Protein AF-A0A2R6S3K3-F1 (afdb_monomer_lite)

Sequence (376 aa):
MNDAVSFQPVPYSSVQDNDKKLTKWFDDLPAELNLDDYRIARSLASPVTSVRRLGVQSVIIRTAYHHIRFTLHRPYANVPSSLNIAVSAAGQLITLVGQTRPDFLSNTALAVPGHMNWGPFHVFSAAMFFSFQLITHPDLPAASLFRENIMKAIACLEQSRWMPVADKALTILQALAPLYSDEFASEPHNERKRKKAQVLKLVKTLAFPYQDNPSGKGDSSAGSSPSVGLSQHPFDSPSSPTQMFGPVQKQTQTQLPVSSMRWTPAEADNSNAHRYSEQNSPTSHSMQSNIPSSNSGAQQAAPSHNYSVNYMHPAIQSPVGGTMGMAQDPHAVYMHPPADESSMWGASVGFGLGEWSQFLDVMQRPDDRLRSLMNK

Structure (mmCIF, N/CA/C/O backbone):
data_AF-A0A2R6S3K3-F1
#
_entry.id   AF-A0A2R6S3K3-F1
#
loop_
_atom_site.group_PDB
_atom_site.id
_atom_site.type_symbol
_atom_site.label_atom_id
_atom_site.label_alt_id
_atom_site.label_comp_id
_atom_site.label_asym_id
_atom_site.label_entity_id
_atom_site.label_seq_id
_atom_site.pdbx_PDB_ins_code
_atom_site.Cartn_x
_atom_site.Cartn_y
_atom_site.Cartn_z
_atom_site.occupancy
_atom_site.B_iso_or_equiv
_atom_site.auth_seq_id
_atom_site.auth_comp_id
_atom_site.auth_asym_id
_atom_site.auth_atom_id
_atom_site.pdbx_PDB_model_num
ATOM 1 N N . MET A 1 1 ? -25.756 -1.403 -13.142 1.00 46.59 1 MET A N 1
ATOM 2 C CA . MET A 1 1 ? -24.449 -0.712 -13.173 1.00 46.59 1 MET A CA 1
ATOM 3 C C . MET A 1 1 ? -24.436 0.318 -12.036 1.00 46.59 1 MET A C 1
ATOM 5 O O . MET A 1 1 ? -24.282 1.501 -12.286 1.00 46.59 1 MET A O 1
ATOM 9 N N . ASN A 1 2 ? -24.667 -0.123 -10.789 1.00 51.00 2 ASN A N 1
ATOM 10 C CA . ASN A 1 2 ? -25.078 0.769 -9.686 1.00 51.00 2 ASN A CA 1
ATOM 11 C C . ASN A 1 2 ? -23.994 0.978 -8.611 1.00 51.00 2 ASN A C 1
ATOM 13 O O . ASN A 1 2 ? -24.301 1.538 -7.569 1.00 51.00 2 ASN A O 1
ATOM 17 N N . ASP A 1 3 ? -22.759 0.515 -8.822 1.00 56.62 3 ASP A N 1
ATOM 18 C CA . ASP A 1 3 ? -21.894 0.144 -7.689 1.00 56.62 3 ASP A CA 1
ATOM 19 C C . ASP A 1 3 ? -20.748 1.116 -7.373 1.00 56.62 3 ASP A C 1
ATOM 21 O O . ASP A 1 3 ? -20.411 1.300 -6.212 1.00 56.62 3 ASP A O 1
ATOM 25 N N . ALA A 1 4 ? -20.164 1.795 -8.368 1.00 53.22 4 ALA A N 1
ATOM 26 C CA . ALA A 1 4 ? -18.945 2.590 -8.144 1.00 53.22 4 ALA A CA 1
ATOM 27 C C . ALA A 1 4 ? -19.146 3.821 -7.230 1.00 53.22 4 ALA A C 1
ATOM 29 O O . ALA A 1 4 ? -18.177 4.370 -6.717 1.00 53.22 4 ALA A O 1
ATOM 30 N N . VAL A 1 5 ? -20.398 4.245 -7.033 1.00 65.00 5 VAL A N 1
ATOM 31 C CA . VAL A 1 5 ? -20.799 5.349 -6.140 1.00 65.00 5 VAL A CA 1
ATOM 32 C C . VAL A 1 5 ? -21.800 4.894 -5.071 1.00 65.00 5 VAL A C 1
ATOM 34 O O . VAL A 1 5 ? -22.429 5.719 -4.410 1.00 65.00 5 VAL A O 1
ATOM 37 N N . SER A 1 6 ? -22.002 3.580 -4.930 1.00 74.69 6 SER A N 1
ATOM 38 C CA . SER A 1 6 ? -22.926 3.029 -3.944 1.00 74.69 6 SER A CA 1
ATOM 39 C C . SER A 1 6 ? -22.319 3.114 -2.550 1.00 74.69 6 SER A C 1
ATOM 41 O O . SER A 1 6 ? -21.200 2.673 -2.317 1.00 74.69 6 SER A O 1
ATOM 43 N N . PHE A 1 7 ? -23.095 3.624 -1.596 1.00 75.38 7 PHE A N 1
ATOM 44 C CA . PHE A 1 7 ? -22.736 3.602 -0.176 1.00 75.38 7 PHE A CA 1
ATOM 45 C C . PHE A 1 7 ? -23.116 2.286 0.515 1.00 75.38 7 PHE A C 1
ATOM 47 O O . PHE A 1 7 ? -22.984 2.174 1.735 1.00 75.38 7 PHE A O 1
ATOM 54 N N . GLN A 1 8 ? -23.652 1.309 -0.223 1.00 85.06 8 GLN A N 1
ATOM 55 C CA . GLN A 1 8 ? -24.051 0.039 0.369 1.00 85.06 8 GLN A CA 1
ATOM 56 C C . GLN A 1 8 ? -22.827 -0.832 0.680 1.00 85.06 8 GLN A C 1
ATOM 58 O O . GLN A 1 8 ? -21.906 -0.905 -0.134 1.00 85.06 8 GLN A O 1
ATOM 63 N N . PRO A 1 9 ? -22.814 -1.529 1.832 1.00 85.88 9 PRO A N 1
ATOM 64 C CA . PRO A 1 9 ? -21.784 -2.517 2.115 1.00 85.88 9 PRO A CA 1
ATOM 65 C C . PRO A 1 9 ? -21.757 -3.597 1.030 1.00 85.88 9 PRO A C 1
ATOM 67 O O . PRO A 1 9 ? -22.780 -4.213 0.731 1.00 85.88 9 PRO A O 1
ATOM 70 N N . VAL A 1 10 ? -20.578 -3.861 0.468 1.00 90.62 10 VAL A N 1
ATOM 71 C CA . VAL A 1 10 ? -20.394 -4.960 -0.485 1.00 90.62 10 VAL A CA 1
ATOM 72 C C . VAL A 1 10 ? -20.351 -6.286 0.298 1.00 90.62 10 VAL A C 1
ATOM 74 O O . VAL A 1 10 ? -19.639 -6.383 1.302 1.00 90.62 10 VAL A O 1
ATOM 77 N N . PRO A 1 11 ? -21.093 -7.333 -0.099 1.00 93.94 11 PRO A N 1
ATOM 78 C CA . PRO A 1 11 ? -20.983 -8.641 0.541 1.00 93.94 11 PRO A CA 1
ATOM 79 C C . PRO A 1 11 ? -19.578 -9.236 0.384 1.00 93.94 11 PRO A C 1
ATOM 81 O O . PRO A 1 11 ? -18.986 -9.178 -0.695 1.00 93.94 11 PRO A O 1
ATOM 84 N N . TYR A 1 12 ? -19.050 -9.866 1.437 1.00 95.44 12 TYR A N 1
ATOM 85 C CA . TYR A 1 12 ? -17.701 -10.446 1.391 1.00 95.44 12 TYR A CA 1
ATOM 86 C C . TYR A 1 12 ? -17.563 -11.578 0.353 1.00 95.44 12 TYR A C 1
ATOM 88 O O . TYR A 1 12 ? -16.501 -11.736 -0.242 1.00 95.44 12 TYR A O 1
ATOM 96 N N . SER A 1 13 ? -18.634 -12.317 0.050 1.00 96.75 13 SER A N 1
ATOM 97 C CA . SER A 1 13 ? -18.636 -13.316 -1.031 1.00 96.75 13 SER A CA 1
ATOM 98 C C . SER A 1 13 ? -18.318 -12.699 -2.399 1.00 96.75 13 SER A C 1
ATOM 100 O O . SER A 1 13 ? -17.498 -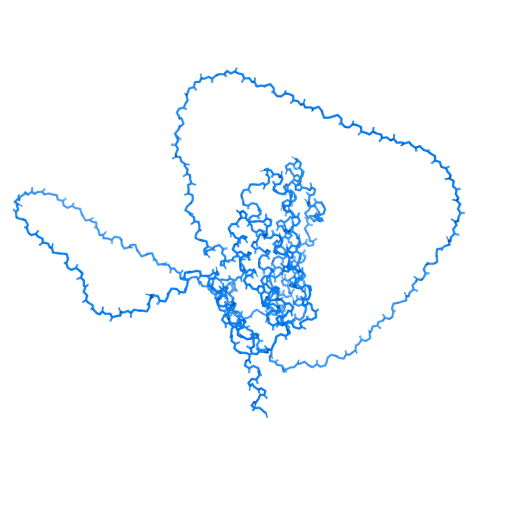13.236 -3.140 1.00 96.75 13 SER A O 1
ATOM 102 N N . SER A 1 14 ? -18.881 -11.526 -2.703 1.00 96.00 14 SER A N 1
ATOM 103 C CA . SER A 1 14 ? -18.581 -10.781 -3.932 1.00 96.00 14 SER A CA 1
ATOM 104 C C . SER A 1 14 ? -17.109 -10.371 -4.001 1.00 96.00 14 SER A C 1
ATOM 106 O O . SER A 1 14 ? -16.493 -10.429 -5.064 1.00 96.00 14 SER A O 1
ATOM 108 N N . VAL A 1 15 ? -16.529 -9.989 -2.859 1.00 95.81 15 VAL A N 1
ATOM 109 C CA . VAL A 1 15 ? -15.093 -9.703 -2.732 1.00 95.81 15 VAL A CA 1
ATOM 110 C C . VAL A 1 15 ? -14.262 -10.945 -3.043 1.00 95.81 15 VAL A C 1
ATOM 112 O O . VAL A 1 15 ? -13.351 -10.867 -3.862 1.00 95.81 15 VAL A O 1
ATOM 115 N N . GLN A 1 16 ? -14.603 -12.102 -2.473 1.00 97.75 16 GLN A N 1
ATOM 116 C CA . GLN A 1 16 ? -13.900 -13.359 -2.749 1.00 97.75 16 GLN A CA 1
ATOM 117 C C . GLN A 1 16 ? -13.981 -13.760 -4.227 1.00 97.75 16 GLN A C 1
ATOM 119 O O . GLN A 1 16 ? -12.994 -14.214 -4.799 1.00 97.75 16 GLN A O 1
ATOM 124 N N . ASP A 1 17 ? -15.137 -13.587 -4.866 1.00 97.94 17 ASP A N 1
ATOM 125 C CA . ASP A 1 17 ? -15.296 -13.917 -6.282 1.00 97.94 17 ASP A CA 1
ATOM 126 C C . ASP A 1 17 ? -14.522 -12.962 -7.196 1.00 97.94 17 ASP A C 1
ATOM 128 O O . ASP A 1 17 ? -13.988 -13.387 -8.222 1.00 97.94 17 ASP A O 1
ATOM 132 N N . ASN A 1 18 ? -14.407 -11.687 -6.821 1.00 97.44 18 ASN A N 1
ATOM 133 C CA . ASN A 1 18 ? -13.561 -10.733 -7.532 1.00 97.44 18 ASN A CA 1
ATOM 134 C C . ASN A 1 18 ? -12.065 -11.016 -7.324 1.00 97.44 18 ASN A C 1
ATOM 136 O O . ASN A 1 18 ? -11.317 -10.926 -8.296 1.00 97.44 18 ASN A O 1
ATOM 140 N N . ASP A 1 19 ? -11.637 -11.432 -6.125 1.00 98.38 19 ASP A N 1
ATOM 141 C CA . ASP A 1 19 ? -10.255 -11.878 -5.882 1.00 98.38 19 ASP A CA 1
ATOM 142 C C . ASP A 1 19 ? -9.902 -13.077 -6.770 1.00 98.38 19 ASP A C 1
ATOM 144 O O . ASP A 1 19 ? -8.895 -13.050 -7.468 1.00 98.38 19 ASP A O 1
ATOM 148 N N . LYS A 1 20 ? -10.784 -14.085 -6.863 1.00 98.56 20 LYS A N 1
ATOM 149 C CA . LYS A 1 20 ? -10.580 -15.244 -7.754 1.00 98.56 20 LYS A CA 1
ATOM 150 C C . LYS A 1 20 ? -10.407 -14.833 -9.217 1.00 98.56 20 LYS A C 1
ATOM 152 O O . LYS A 1 20 ? -9.544 -15.372 -9.905 1.00 98.56 20 LYS A O 1
ATOM 157 N N . LYS A 1 21 ? -11.223 -13.891 -9.707 1.00 98.50 21 LYS A N 1
ATOM 158 C CA . LYS A 1 21 ? -11.104 -13.367 -11.080 1.00 98.50 21 LYS A CA 1
ATOM 159 C C . LYS A 1 21 ? -9.781 -12.631 -11.282 1.00 98.50 21 LYS A C 1
ATOM 161 O O . LYS A 1 21 ? -9.148 -12.817 -12.316 1.00 98.50 21 LYS A O 1
ATOM 166 N N . LEU A 1 22 ? -9.370 -11.822 -10.306 1.00 98.31 22 LEU A N 1
ATOM 167 C CA . LEU A 1 22 ? -8.111 -11.083 -10.340 1.00 98.31 22 LEU A CA 1
ATOM 168 C C . LEU A 1 22 ? -6.904 -12.029 -10.334 1.00 98.31 22 LEU A C 1
ATOM 170 O O . LEU A 1 22 ? -6.002 -11.858 -11.147 1.00 98.31 22 LEU A O 1
ATOM 174 N N . THR A 1 23 ? -6.899 -13.039 -9.460 1.00 98.38 23 THR A N 1
ATOM 175 C CA . THR A 1 23 ? -5.862 -14.078 -9.423 1.00 98.38 23 THR A CA 1
ATOM 176 C C . THR A 1 23 ? -5.809 -14.837 -10.740 1.00 98.38 23 THR A C 1
ATOM 178 O O . THR A 1 23 ? -4.742 -14.921 -11.331 1.00 98.38 23 THR A O 1
ATOM 181 N N . LYS A 1 24 ? -6.957 -15.274 -11.276 1.00 98.38 24 LYS A N 1
ATOM 182 C CA . LYS A 1 24 ? -6.998 -15.933 -12.586 1.00 98.38 24 LYS A CA 1
ATOM 183 C C . LYS A 1 24 ? -6.417 -15.056 -13.700 1.00 98.38 24 LYS A C 1
ATOM 185 O O . LYS A 1 24 ? -5.626 -15.539 -14.498 1.00 98.38 24 LYS A O 1
ATOM 190 N N . TRP A 1 25 ? -6.798 -13.779 -13.757 1.00 98.00 25 TRP A N 1
ATOM 191 C CA . TRP A 1 25 ? -6.246 -12.842 -14.738 1.00 98.00 25 TRP A CA 1
ATOM 192 C C . TRP A 1 25 ? -4.724 -12.713 -14.618 1.00 98.00 25 TRP A C 1
ATOM 194 O O . TRP A 1 25 ? -4.040 -12.673 -15.637 1.00 98.00 25 TRP A O 1
ATOM 204 N N . PHE A 1 26 ? -4.202 -12.660 -13.392 1.00 97.88 26 PHE A N 1
ATOM 205 C CA . PHE A 1 26 ? -2.769 -12.569 -13.136 1.00 97.88 26 PHE A CA 1
ATOM 206 C C . PHE A 1 26 ? -2.026 -13.859 -13.524 1.00 97.88 26 PHE A C 1
ATOM 208 O O . PHE A 1 26 ? -0.955 -13.788 -14.121 1.00 97.88 26 PHE A O 1
ATOM 215 N N . ASP A 1 27 ? -2.614 -15.023 -13.244 1.00 97.38 27 ASP A N 1
ATOM 216 C CA . ASP A 1 27 ? -2.054 -16.333 -13.592 1.00 97.38 27 ASP A CA 1
ATOM 217 C C . ASP A 1 27 ? -2.052 -16.587 -15.112 1.00 97.38 27 ASP A C 1
ATOM 219 O O . ASP A 1 27 ? -1.168 -17.273 -15.623 1.00 97.38 27 ASP A O 1
ATOM 223 N N . ASP A 1 28 ? -3.009 -16.006 -15.844 1.00 98.06 28 ASP A N 1
ATOM 224 C CA . ASP A 1 28 ? -3.129 -16.114 -17.305 1.00 98.06 28 ASP A CA 1
ATOM 225 C C . ASP A 1 28 ? -2.198 -15.125 -18.064 1.00 98.06 28 ASP A C 1
ATOM 227 O O . ASP A 1 28 ? -2.237 -15.056 -19.298 1.00 98.06 28 ASP A O 1
ATOM 231 N N . LEU A 1 29 ? -1.366 -14.331 -17.369 1.00 97.12 29 LEU A N 1
ATOM 232 C CA . LEU A 1 29 ? -0.434 -13.389 -18.006 1.00 97.12 29 LEU A CA 1
ATOM 233 C C . LEU A 1 29 ? 0.690 -14.107 -18.785 1.00 97.12 29 LEU A C 1
ATOM 235 O O . LEU A 1 29 ? 1.153 -15.172 -18.375 1.00 97.12 29 LEU A O 1
ATOM 239 N N . PRO A 1 30 ? 1.222 -13.489 -19.861 1.00 97.75 30 PRO A N 1
ATOM 240 C CA . PRO A 1 30 ? 2.431 -13.970 -20.528 1.00 97.75 30 PRO A CA 1
ATOM 241 C C . PRO A 1 30 ? 3.596 -14.171 -19.546 1.00 97.75 30 PRO A C 1
ATOM 243 O O . PRO A 1 30 ? 3.892 -13.294 -18.727 1.00 97.75 30 PRO A O 1
ATOM 246 N N . ALA A 1 31 ? 4.292 -15.306 -19.647 1.00 96.25 31 ALA A N 1
ATOM 247 C CA . ALA A 1 31 ? 5.366 -15.683 -18.723 1.00 96.25 31 ALA A CA 1
ATOM 248 C C . ALA A 1 31 ? 6.540 -14.684 -18.722 1.00 96.25 31 ALA A C 1
ATOM 250 O O . ALA A 1 31 ? 7.270 -14.570 -17.738 1.00 96.25 31 ALA A O 1
ATOM 251 N N . GLU A 1 32 ? 6.713 -13.922 -19.803 1.00 96.06 32 GLU A N 1
ATOM 252 C CA . GLU A 1 32 ? 7.705 -12.856 -19.928 1.00 96.06 32 GLU A CA 1
ATOM 253 C C . GLU A 1 32 ? 7.438 -11.683 -18.973 1.00 96.06 32 GLU A C 1
ATOM 255 O O . GLU A 1 32 ? 8.375 -10.977 -18.606 1.00 96.06 32 GLU A O 1
ATOM 260 N N . LEU A 1 33 ? 6.183 -11.481 -18.556 1.00 95.56 33 LEU A N 1
ATOM 261 C CA . LEU A 1 33 ? 5.783 -10.441 -17.604 1.00 95.56 33 LEU A CA 1
ATOM 262 C C . LEU A 1 33 ? 5.861 -10.918 -16.149 1.00 95.56 33 LEU A C 1
ATOM 264 O O . LEU A 1 33 ? 5.909 -10.093 -15.234 1.00 95.56 33 LEU A O 1
ATOM 268 N N . ASN A 1 34 ? 5.940 -12.228 -15.918 1.00 94.81 34 ASN A N 1
ATOM 269 C CA . ASN A 1 34 ? 6.118 -12.824 -14.597 1.00 94.81 34 ASN A CA 1
ATOM 270 C C . ASN A 1 34 ? 7.611 -12.940 -14.244 1.00 94.81 34 ASN A C 1
ATOM 272 O O . ASN A 1 34 ? 8.174 -14.026 -14.094 1.00 94.81 34 ASN A O 1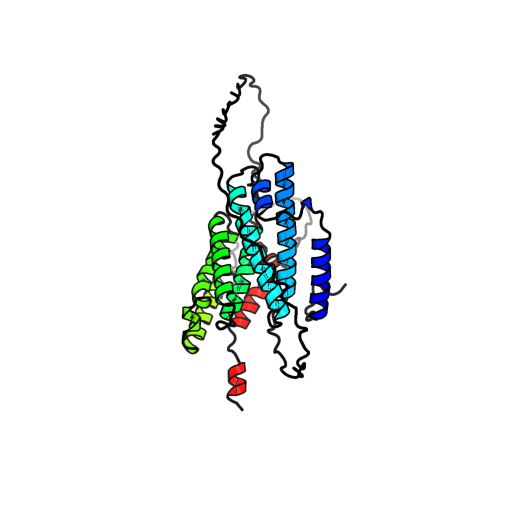
ATOM 276 N N . LEU A 1 35 ? 8.284 -11.791 -14.185 1.00 95.38 35 LEU A N 1
ATOM 277 C CA . LEU A 1 35 ? 9.681 -11.709 -13.776 1.00 95.38 35 LEU A CA 1
ATOM 278 C C . LEU A 1 35 ? 9.768 -11.801 -12.253 1.00 95.38 35 LEU A C 1
ATOM 280 O O . LEU A 1 35 ? 9.092 -11.045 -11.560 1.00 95.38 35 LEU A O 1
ATOM 284 N N . ASP A 1 36 ? 10.624 -12.684 -11.741 1.00 94.25 36 ASP A N 1
ATOM 285 C CA . ASP A 1 36 ? 11.023 -12.675 -10.332 1.00 94.25 36 ASP A CA 1
ATOM 286 C C . ASP A 1 36 ? 11.840 -11.417 -9.983 1.00 94.25 36 ASP A C 1
ATOM 288 O O . ASP A 1 36 ? 12.265 -10.654 -10.854 1.00 94.25 36 ASP A O 1
ATOM 292 N N . ASP A 1 37 ? 12.067 -11.200 -8.690 1.00 91.00 37 ASP A N 1
ATOM 293 C CA . ASP A 1 37 ? 12.714 -9.998 -8.159 1.00 91.00 37 ASP A CA 1
ATOM 294 C C . ASP A 1 37 ? 14.121 -9.770 -8.749 1.00 91.00 37 ASP A C 1
ATOM 296 O O . ASP A 1 37 ? 14.503 -8.643 -9.073 1.00 91.00 37 ASP A O 1
ATOM 300 N N . TYR A 1 38 ? 14.881 -10.846 -8.971 1.00 92.75 38 TYR A N 1
ATOM 301 C CA . TYR A 1 38 ? 16.221 -10.773 -9.548 1.00 92.75 38 TYR A CA 1
ATOM 302 C C . TYR A 1 38 ? 16.182 -10.417 -11.040 1.00 92.75 38 TYR A C 1
ATOM 304 O O . TYR A 1 38 ? 16.959 -9.586 -11.523 1.00 92.75 38 TYR A O 1
ATOM 312 N N . ARG A 1 39 ? 15.252 -11.018 -11.787 1.00 94.62 39 ARG A N 1
ATOM 313 C CA . ARG A 1 39 ? 15.027 -10.718 -13.203 1.00 94.62 39 ARG A CA 1
ATOM 314 C C . ARG A 1 39 ? 14.490 -9.306 -13.402 1.00 94.62 39 ARG A C 1
ATOM 316 O O . ARG A 1 39 ? 14.865 -8.691 -14.400 1.00 94.62 39 ARG A O 1
ATOM 323 N N . ILE A 1 40 ? 13.674 -8.782 -12.485 1.00 93.31 40 ILE A N 1
ATOM 324 C CA . ILE A 1 40 ? 13.230 -7.382 -12.497 1.00 93.31 40 ILE A CA 1
ATOM 325 C C . ILE A 1 40 ? 14.437 -6.452 -12.381 1.00 93.31 40 ILE A C 1
ATOM 327 O O . ILE A 1 40 ? 14.659 -5.669 -13.304 1.00 93.31 40 ILE A O 1
ATOM 331 N N . ALA A 1 41 ? 15.246 -6.582 -11.325 1.00 90.44 41 ALA A N 1
ATOM 332 C CA . ALA A 1 41 ? 16.424 -5.736 -11.104 1.00 90.44 41 ALA A CA 1
ATOM 333 C C . ALA A 1 41 ? 17.366 -5.750 -12.321 1.00 90.44 41 ALA A C 1
ATOM 335 O O . ALA A 1 41 ? 17.670 -4.720 -12.925 1.00 90.44 41 ALA A O 1
ATOM 336 N N . ARG A 1 42 ? 17.710 -6.953 -12.805 1.00 90.94 42 ARG A N 1
ATOM 337 C CA . ARG A 1 42 ? 18.534 -7.121 -14.011 1.00 90.94 42 ARG A CA 1
ATOM 338 C C . ARG A 1 42 ? 17.913 -6.464 -15.248 1.00 90.94 42 ARG A C 1
ATOM 340 O O . ARG A 1 42 ? 18.632 -5.876 -16.054 1.00 90.94 42 ARG A O 1
ATOM 347 N N . SER A 1 43 ? 16.599 -6.593 -15.436 1.00 92.38 43 SER A N 1
ATOM 348 C CA . SER A 1 43 ? 15.921 -6.034 -16.609 1.00 92.38 43 SER A CA 1
ATOM 349 C C . SER A 1 43 ? 15.893 -4.510 -16.568 1.00 92.38 43 SER A C 1
ATOM 351 O O . SER A 1 43 ? 16.136 -3.883 -17.596 1.00 92.38 43 SER A O 1
ATOM 353 N N . LEU A 1 44 ? 15.663 -3.917 -15.393 1.00 89.75 44 LEU A N 1
ATOM 354 C CA . LEU A 1 44 ? 15.689 -2.467 -15.179 1.00 89.75 44 LEU A CA 1
ATOM 355 C C . LEU A 1 44 ? 17.100 -1.885 -15.370 1.00 89.75 44 LEU A C 1
ATOM 357 O O . LEU A 1 44 ? 17.263 -0.859 -16.030 1.00 89.75 44 LEU A O 1
ATOM 361 N N . ALA A 1 45 ? 18.132 -2.582 -14.894 1.00 88.06 45 ALA A N 1
ATOM 362 C CA . ALA A 1 45 ? 19.527 -2.184 -15.080 1.00 88.06 45 ALA A CA 1
ATOM 363 C C . ALA A 1 45 ? 20.057 -2.398 -16.517 1.00 88.06 45 ALA A C 1
ATOM 365 O O . ALA A 1 45 ? 21.147 -1.936 -16.854 1.00 88.06 45 ALA A O 1
ATOM 366 N N . SER A 1 46 ? 19.316 -3.096 -17.387 1.00 90.00 46 SER A N 1
ATOM 367 C CA . SER A 1 46 ? 19.786 -3.451 -18.732 1.00 90.00 46 SER A CA 1
ATOM 368 C C . SER A 1 46 ? 20.057 -2.215 -19.603 1.00 90.00 46 SER A C 1
ATOM 370 O O . SER A 1 46 ? 19.245 -1.288 -19.620 1.00 90.00 46 SER A O 1
ATOM 372 N N . PRO A 1 47 ? 21.125 -2.188 -20.425 1.00 87.81 47 PRO A N 1
ATOM 373 C CA . PRO A 1 47 ? 21.335 -1.126 -21.412 1.00 87.81 47 PRO A CA 1
ATOM 374 C C . PRO A 1 47 ? 20.367 -1.231 -22.604 1.00 87.81 47 PRO A C 1
ATOM 376 O O . PRO A 1 47 ? 20.168 -0.252 -23.328 1.00 87.81 47 PRO A O 1
ATOM 379 N N . VAL A 1 48 ? 19.695 -2.372 -22.781 1.00 92.62 48 VAL A N 1
ATOM 380 C CA . VAL A 1 48 ? 18.774 -2.618 -23.894 1.00 92.62 48 VAL A CA 1
ATOM 381 C C . VAL A 1 48 ? 17.371 -2.103 -23.560 1.00 92.62 48 VAL A C 1
ATOM 383 O O . VAL A 1 48 ? 16.708 -2.597 -22.649 1.00 92.62 48 VAL A O 1
ATOM 386 N N . THR A 1 49 ? 16.878 -1.136 -24.338 1.00 89.50 49 THR A N 1
ATOM 387 C CA . THR A 1 49 ? 15.585 -0.469 -24.093 1.00 89.50 49 THR A CA 1
ATOM 388 C C . THR A 1 49 ? 14.395 -1.429 -24.040 1.00 89.50 49 THR A C 1
ATOM 390 O O . THR A 1 49 ? 13.531 -1.265 -23.184 1.00 89.50 49 THR A O 1
ATOM 393 N N . SER A 1 50 ? 14.322 -2.431 -24.922 1.00 94.44 50 SER A N 1
ATOM 394 C CA . SER A 1 50 ? 13.221 -3.408 -24.918 1.00 94.44 50 SER A CA 1
ATOM 395 C C . SER A 1 50 ? 13.193 -4.248 -23.637 1.00 94.44 50 SER A C 1
ATOM 397 O O . SER A 1 50 ? 12.124 -4.448 -23.067 1.00 94.44 50 SER A O 1
ATOM 399 N N . VAL A 1 51 ? 14.361 -4.659 -23.136 1.00 94.00 51 VAL A N 1
ATOM 400 C CA . VAL A 1 51 ? 14.498 -5.399 -21.871 1.00 94.00 51 VAL A CA 1
ATOM 401 C C . VAL A 1 51 ? 14.070 -4.530 -20.687 1.00 94.00 51 VAL A C 1
ATOM 403 O O . VAL A 1 51 ? 13.300 -4.982 -19.843 1.00 94.00 51 VAL A O 1
ATOM 406 N N . ARG A 1 52 ? 14.479 -3.254 -20.660 1.00 91.06 52 ARG A N 1
ATOM 407 C CA . ARG A 1 52 ? 14.014 -2.310 -19.631 1.00 91.06 52 ARG A CA 1
ATOM 408 C C . ARG A 1 52 ? 12.501 -2.129 -19.649 1.00 91.06 52 ARG A C 1
ATOM 410 O O . ARG A 1 52 ? 11.880 -2.163 -18.592 1.00 91.06 52 ARG A O 1
ATOM 417 N N . ARG A 1 53 ? 11.896 -1.963 -20.833 1.00 91.50 53 ARG A N 1
ATOM 418 C CA . ARG A 1 53 ? 10.433 -1.838 -20.972 1.00 91.50 53 ARG A CA 1
ATOM 419 C C . ARG A 1 53 ? 9.711 -3.061 -20.416 1.00 91.50 53 ARG A C 1
ATOM 421 O O . ARG A 1 53 ? 8.725 -2.881 -19.711 1.00 91.50 53 ARG A O 1
ATOM 428 N N . LEU A 1 54 ? 10.224 -4.264 -20.675 1.00 94.81 54 LEU A N 1
ATOM 429 C CA . LEU A 1 54 ? 9.672 -5.495 -20.109 1.00 94.81 54 LEU A CA 1
ATOM 430 C C . LEU A 1 54 ? 9.745 -5.493 -18.573 1.00 94.81 54 LEU A C 1
ATOM 432 O O . LEU A 1 54 ? 8.754 -5.793 -17.911 1.00 94.81 54 LEU A O 1
ATOM 436 N N . GLY A 1 55 ? 10.885 -5.077 -18.007 1.00 93.12 55 GLY A N 1
ATOM 437 C CA . GLY A 1 55 ? 11.044 -4.894 -16.561 1.00 93.12 55 GLY A CA 1
ATOM 438 C C . GLY A 1 55 ? 10.017 -3.921 -15.975 1.00 93.12 55 GLY A C 1
ATOM 439 O O . GLY A 1 55 ? 9.322 -4.258 -15.021 1.00 93.12 55 GLY A O 1
ATOM 440 N N . VAL A 1 56 ? 9.854 -2.744 -16.588 1.00 91.69 56 VAL A N 1
ATOM 441 C CA . VAL A 1 56 ? 8.871 -1.731 -16.162 1.00 91.69 56 VAL A CA 1
ATOM 442 C C . VAL A 1 56 ? 7.435 -2.263 -16.247 1.00 91.69 56 VAL A C 1
ATOM 444 O O . VAL A 1 56 ? 6.657 -2.073 -15.316 1.00 91.69 56 VAL A O 1
ATOM 447 N N . GLN A 1 57 ? 7.076 -2.952 -17.334 1.00 93.94 57 GLN A N 1
ATOM 448 C CA . GLN A 1 57 ? 5.745 -3.543 -17.502 1.00 93.94 57 GLN A CA 1
ATOM 449 C C . GLN A 1 57 ? 5.447 -4.598 -16.436 1.00 93.94 57 GLN A C 1
ATOM 451 O O . GLN A 1 57 ? 4.368 -4.565 -15.846 1.00 93.94 57 GLN A O 1
ATOM 456 N N . SER A 1 58 ? 6.403 -5.491 -16.154 1.00 95.75 58 SER A N 1
ATOM 457 C CA . SER A 1 58 ? 6.262 -6.484 -15.084 1.00 95.75 58 SER A CA 1
ATOM 458 C C . SER A 1 58 ? 5.994 -5.802 -13.740 1.00 95.75 58 SER A C 1
ATOM 460 O O . SER A 1 58 ? 5.041 -6.157 -13.046 1.00 95.75 58 SER A O 1
ATOM 462 N N . VAL A 1 59 ? 6.758 -4.755 -13.414 1.00 94.00 59 VAL A N 1
ATOM 463 C CA . VAL A 1 59 ? 6.598 -3.999 -12.166 1.00 94.00 59 VAL A CA 1
ATOM 464 C C . VAL A 1 59 ? 5.216 -3.357 -12.069 1.00 94.00 59 VAL A C 1
ATOM 466 O O . VAL A 1 59 ? 4.523 -3.584 -11.082 1.00 94.00 59 VAL A O 1
ATOM 469 N N . ILE A 1 60 ? 4.782 -2.616 -13.094 1.00 93.19 60 ILE A N 1
ATOM 470 C CA . ILE A 1 60 ? 3.467 -1.952 -13.113 1.00 93.19 60 ILE A CA 1
ATOM 471 C C . ILE A 1 60 ? 2.338 -2.968 -12.907 1.00 93.19 60 ILE A C 1
ATOM 473 O O . ILE A 1 60 ? 1.456 -2.751 -12.077 1.00 93.19 60 ILE A O 1
ATOM 477 N N . ILE A 1 61 ? 2.366 -4.086 -13.637 1.00 95.75 61 ILE A N 1
ATOM 478 C CA . ILE A 1 61 ? 1.309 -5.101 -13.578 1.00 95.75 61 ILE A CA 1
ATOM 479 C C . ILE A 1 61 ? 1.278 -5.781 -12.207 1.00 95.75 61 ILE A C 1
ATOM 481 O O . ILE A 1 61 ? 0.207 -5.904 -11.612 1.00 95.75 61 ILE A O 1
ATOM 485 N N . ARG A 1 62 ? 2.440 -6.173 -11.667 1.00 96.31 62 ARG A N 1
ATOM 486 C CA . ARG A 1 62 ? 2.532 -6.783 -10.331 1.00 96.31 62 ARG A CA 1
ATOM 487 C C . ARG A 1 62 ? 2.099 -5.803 -9.240 1.00 96.31 62 ARG A C 1
ATOM 489 O O . ARG A 1 62 ? 1.360 -6.190 -8.337 1.00 96.31 62 ARG A O 1
ATOM 496 N N . THR A 1 63 ? 2.482 -4.528 -9.329 1.00 95.62 63 THR A N 1
ATOM 497 C CA . THR A 1 63 ? 1.993 -3.500 -8.401 1.00 95.62 63 THR A CA 1
ATOM 498 C C . THR A 1 63 ? 0.477 -3.356 -8.497 1.00 95.62 63 THR A C 1
ATOM 500 O O . THR A 1 63 ? -0.185 -3.400 -7.464 1.00 95.62 63 THR A O 1
ATOM 503 N N . ALA A 1 64 ? -0.093 -3.234 -9.699 1.00 95.31 64 ALA A N 1
ATOM 504 C CA . ALA A 1 64 ? -1.539 -3.122 -9.869 1.00 95.31 64 ALA A CA 1
ATOM 505 C C . ALA A 1 64 ? -2.270 -4.332 -9.264 1.00 95.31 64 ALA A C 1
ATOM 507 O O . ALA A 1 64 ? -3.201 -4.152 -8.482 1.00 95.31 64 ALA A O 1
ATOM 508 N N . TYR A 1 65 ? -1.797 -5.549 -9.544 1.00 97.94 65 TYR A N 1
ATOM 509 C CA . TYR A 1 65 ? -2.337 -6.782 -8.973 1.00 97.94 65 TYR A CA 1
ATOM 510 C C . TYR A 1 65 ? -2.351 -6.751 -7.439 1.00 97.94 65 TYR A C 1
ATOM 512 O O . TYR A 1 65 ? -3.413 -6.873 -6.823 1.00 97.94 65 TYR A O 1
ATOM 520 N N . HIS A 1 66 ? -1.194 -6.535 -6.808 1.00 98.00 66 HIS A N 1
ATOM 521 C CA . HIS A 1 66 ? -1.110 -6.535 -5.350 1.00 98.00 66 HIS A CA 1
ATOM 522 C C . HIS A 1 66 ? -1.879 -5.360 -4.729 1.00 98.00 66 HIS A C 1
ATOM 524 O O . HIS A 1 66 ? -2.475 -5.521 -3.669 1.00 98.00 66 HIS A O 1
ATOM 530 N N . HIS A 1 67 ? -1.925 -4.197 -5.383 1.00 96.25 67 HIS A N 1
ATOM 531 C CA . HIS A 1 67 ? -2.666 -3.033 -4.898 1.00 96.25 67 HIS A CA 1
ATOM 532 C C . HIS A 1 67 ? -4.176 -3.255 -4.937 1.00 96.25 67 HIS A C 1
ATOM 534 O O . HIS A 1 67 ? -4.848 -3.013 -3.933 1.00 96.25 67 HIS A O 1
ATOM 540 N N . ILE A 1 68 ? -4.714 -3.764 -6.048 1.00 96.62 68 ILE A N 1
ATOM 541 C CA . ILE A 1 68 ? -6.140 -4.099 -6.159 1.00 96.62 68 ILE A CA 1
ATOM 542 C C . ILE A 1 68 ? -6.496 -5.157 -5.114 1.00 96.62 68 ILE A C 1
ATOM 544 O O . ILE A 1 68 ? -7.446 -4.985 -4.358 1.00 96.62 68 ILE A O 1
ATOM 548 N N . ARG A 1 69 ? -5.692 -6.216 -4.997 1.00 98.00 69 ARG A N 1
ATOM 549 C CA . ARG A 1 69 ? -5.924 -7.280 -4.017 1.00 98.00 69 ARG A CA 1
ATOM 550 C C . ARG A 1 69 ? -5.900 -6.769 -2.573 1.00 98.00 69 ARG A C 1
ATOM 552 O O . ARG A 1 69 ? -6.795 -7.069 -1.786 1.00 98.00 69 ARG A O 1
ATOM 559 N N . PHE A 1 70 ? -4.916 -5.939 -2.236 1.00 97.38 70 PHE A N 1
ATOM 560 C CA . PHE A 1 70 ? -4.822 -5.267 -0.940 1.00 97.38 70 PHE A CA 1
ATOM 561 C C . PHE A 1 70 ? -6.063 -4.407 -0.652 1.00 97.38 70 PHE A C 1
ATOM 563 O O . PHE A 1 70 ? -6.693 -4.551 0.397 1.00 97.38 70 PHE A O 1
ATOM 570 N N . THR A 1 71 ? -6.430 -3.523 -1.580 1.00 95.06 71 THR A N 1
ATOM 571 C CA . THR A 1 71 ? -7.556 -2.587 -1.418 1.00 95.06 71 THR A CA 1
ATOM 572 C C . THR A 1 71 ? -8.914 -3.277 -1.371 1.00 95.06 71 THR A C 1
ATOM 574 O O . THR A 1 71 ? -9.792 -2.815 -0.645 1.00 95.06 71 THR A O 1
ATOM 577 N N . LEU A 1 72 ? -9.066 -4.405 -2.063 1.00 95.25 72 LEU A N 1
ATOM 578 C CA . LEU A 1 72 ? -10.263 -5.237 -2.038 1.00 95.25 72 LEU A CA 1
ATOM 579 C C . LEU A 1 72 ? -10.473 -5.896 -0.663 1.00 95.25 72 LEU A C 1
ATOM 581 O O . LEU A 1 72 ? -11.593 -5.955 -0.160 1.00 95.25 72 LEU A O 1
ATOM 585 N N . HIS A 1 73 ? -9.391 -6.357 -0.030 1.00 96.62 73 HIS A N 1
ATOM 586 C CA . HIS A 1 73 ? -9.457 -7.133 1.210 1.00 96.62 73 HIS A CA 1
ATOM 587 C C . HIS A 1 73 ? -9.335 -6.309 2.497 1.00 96.62 73 HIS A C 1
ATOM 589 O O . HIS A 1 73 ? -9.883 -6.716 3.529 1.00 96.62 73 HIS A O 1
ATOM 595 N N . ARG A 1 74 ? -8.664 -5.149 2.462 1.00 94.75 74 ARG A N 1
ATOM 596 C CA . ARG A 1 74 ? -8.447 -4.304 3.652 1.00 94.75 74 ARG A CA 1
ATOM 597 C C . ARG A 1 74 ? -9.731 -3.868 4.389 1.00 94.75 74 ARG A C 1
ATOM 599 O O . ARG A 1 74 ? -9.659 -3.798 5.615 1.00 94.75 74 ARG A O 1
ATOM 606 N N . PRO A 1 75 ? -10.897 -3.599 3.751 1.00 91.88 75 PRO A N 1
ATOM 607 C CA . PRO A 1 75 ? -12.095 -3.179 4.489 1.00 91.88 75 PRO A CA 1
ATOM 608 C C . PRO A 1 75 ? -12.680 -4.306 5.349 1.00 91.88 75 PRO A C 1
ATOM 610 O O . PRO A 1 75 ? -13.375 -4.035 6.322 1.00 91.88 75 PRO A O 1
ATOM 613 N N . TYR A 1 76 ? -12.351 -5.559 5.022 1.00 94.88 76 TYR A N 1
ATOM 614 C CA . TYR A 1 76 ? -12.812 -6.769 5.705 1.00 94.88 76 TYR A CA 1
ATOM 615 C C . TYR A 1 76 ? -11.724 -7.362 6.604 1.00 94.88 76 TYR A C 1
ATOM 617 O O . TYR A 1 76 ? -11.707 -8.563 6.846 1.00 94.88 76 TYR A O 1
ATOM 625 N N . ALA A 1 77 ? -10.783 -6.547 7.091 1.00 93.75 77 ALA A N 1
ATOM 626 C CA . ALA A 1 77 ? -9.675 -6.993 7.943 1.00 93.75 77 ALA A CA 1
ATOM 627 C C . ALA A 1 77 ? -10.119 -7.643 9.273 1.00 93.75 77 ALA A C 1
ATOM 629 O O . ALA A 1 77 ? -9.326 -8.306 9.930 1.00 93.75 77 ALA A O 1
ATOM 630 N N . ASN A 1 78 ? -11.386 -7.498 9.666 1.00 91.69 78 ASN A N 1
ATOM 631 C CA . ASN A 1 78 ? -11.985 -8.247 10.772 1.00 91.69 78 ASN A CA 1
ATOM 632 C C . ASN A 1 78 ? -12.218 -9.737 10.444 1.00 91.69 78 ASN A C 1
ATOM 634 O O . ASN A 1 78 ? -12.375 -10.543 11.358 1.00 91.69 78 ASN A O 1
ATOM 638 N N . VAL A 1 79 ? -12.239 -10.116 9.163 1.00 95.56 79 VAL A N 1
ATOM 639 C CA . VAL A 1 79 ? -12.289 -11.508 8.704 1.00 95.56 79 VAL A CA 1
ATOM 640 C C . VAL A 1 79 ? -10.851 -12.036 8.578 1.00 95.56 79 VAL A C 1
ATOM 642 O O . VAL A 1 79 ? -10.101 -11.521 7.743 1.00 95.56 79 VAL A O 1
ATOM 645 N N . PRO A 1 80 ? -10.447 -13.084 9.327 1.00 95.69 80 PRO A N 1
ATOM 646 C CA . PRO A 1 80 ? -9.054 -13.542 9.362 1.00 95.69 80 PRO A CA 1
ATOM 647 C C . PRO A 1 80 ? -8.450 -13.878 7.990 1.00 95.69 80 PRO A C 1
ATOM 649 O O . PRO A 1 80 ? -7.312 -13.508 7.705 1.00 95.69 80 PRO A O 1
ATOM 652 N N . SER A 1 81 ? -9.210 -14.531 7.103 1.00 97.12 81 SER A N 1
ATOM 653 C CA . SER A 1 81 ? -8.751 -14.840 5.740 1.00 97.12 81 SER A CA 1
ATOM 654 C C . SER A 1 81 ? -8.495 -13.577 4.917 1.00 97.12 81 SER A C 1
ATOM 656 O O . SER A 1 81 ? -7.489 -13.493 4.217 1.00 97.12 81 SER A O 1
ATOM 658 N N . SER A 1 82 ? -9.370 -12.576 5.031 1.00 97.19 82 SER A N 1
ATOM 659 C CA . SER A 1 82 ? -9.208 -11.295 4.344 1.00 97.19 82 SER A CA 1
ATOM 660 C C . SER A 1 82 ? -8.015 -10.510 4.882 1.00 97.19 82 SER A C 1
ATOM 662 O O . SER A 1 82 ? -7.247 -9.960 4.097 1.00 97.19 82 SER A O 1
ATOM 664 N N . LEU A 1 83 ? -7.823 -10.499 6.206 1.00 96.12 83 LEU A N 1
ATOM 665 C CA . LEU A 1 83 ? -6.660 -9.878 6.837 1.00 96.12 83 LEU A CA 1
ATOM 666 C C . LEU A 1 83 ? -5.360 -10.477 6.300 1.00 96.12 83 LEU A C 1
ATOM 668 O O . LEU A 1 83 ? -4.481 -9.733 5.877 1.00 96.12 83 LEU A O 1
ATOM 672 N N . ASN A 1 84 ? -5.260 -11.807 6.252 1.00 97.62 84 ASN A N 1
ATOM 673 C CA . ASN A 1 84 ? -4.069 -12.492 5.750 1.00 97.62 84 ASN A CA 1
ATOM 674 C C . ASN A 1 84 ? -3.762 -12.133 4.288 1.00 97.62 84 ASN A C 1
ATOM 676 O O . ASN A 1 84 ? -2.608 -11.865 3.953 1.00 97.62 84 ASN A O 1
ATOM 680 N N . ILE A 1 85 ? -4.785 -12.072 3.427 1.00 98.31 85 ILE A N 1
ATOM 681 C CA . ILE A 1 85 ? -4.618 -11.662 2.024 1.00 98.31 85 ILE A CA 1
ATOM 682 C C . ILE A 1 85 ? -4.159 -10.201 1.938 1.00 98.31 85 ILE A C 1
ATOM 684 O O . ILE A 1 85 ? -3.204 -9.904 1.220 1.00 98.31 85 ILE A O 1
ATOM 688 N N . ALA A 1 86 ? -4.785 -9.295 2.698 1.00 97.50 86 ALA A N 1
ATOM 689 C CA . ALA A 1 86 ? -4.423 -7.879 2.717 1.00 97.50 86 ALA A CA 1
ATOM 690 C C . ALA A 1 86 ? -2.982 -7.659 3.206 1.00 97.50 86 ALA A C 1
ATOM 692 O O . ALA A 1 86 ? -2.232 -6.921 2.571 1.00 97.50 86 ALA A O 1
ATOM 693 N N . VAL A 1 87 ? -2.577 -8.332 4.289 1.00 97.94 87 VAL A N 1
ATOM 694 C CA . VAL A 1 87 ? -1.213 -8.297 4.845 1.00 97.94 87 VAL A CA 1
ATOM 695 C C . VAL A 1 87 ? -0.197 -8.813 3.829 1.00 97.94 87 VAL A C 1
ATOM 697 O O . VAL A 1 87 ? 0.814 -8.155 3.589 1.00 97.94 87 VAL A O 1
ATOM 700 N N . SER A 1 88 ? -0.474 -9.961 3.203 1.00 98.44 88 SER A N 1
ATOM 701 C CA . SER A 1 88 ? 0.407 -10.555 2.195 1.00 98.44 88 SER A CA 1
ATOM 702 C C . SER A 1 88 ? 0.586 -9.629 0.988 1.00 98.44 88 SER A C 1
ATOM 704 O O . SER A 1 88 ? 1.717 -9.314 0.617 1.00 98.44 88 SER A O 1
ATOM 706 N N . ALA A 1 89 ? -0.514 -9.120 0.426 1.00 98.44 89 ALA A N 1
ATOM 707 C CA . ALA A 1 89 ? -0.481 -8.223 -0.724 1.00 98.44 89 ALA A CA 1
ATOM 708 C C . ALA A 1 89 ? 0.206 -6.881 -0.401 1.00 98.44 89 ALA A C 1
ATOM 710 O O . ALA A 1 89 ? 1.026 -6.406 -1.184 1.00 98.44 89 ALA A O 1
ATOM 711 N N . ALA A 1 90 ? -0.064 -6.295 0.771 1.00 98.31 90 ALA A N 1
ATOM 712 C CA . ALA A 1 90 ? 0.583 -5.066 1.230 1.00 98.31 90 ALA A CA 1
ATOM 713 C C . ALA A 1 90 ? 2.100 -5.239 1.423 1.00 98.31 90 ALA A C 1
ATOM 715 O O . ALA A 1 90 ? 2.877 -4.384 0.998 1.00 98.31 90 ALA A O 1
ATOM 716 N N . GLY A 1 91 ? 2.538 -6.360 2.005 1.00 98.38 91 GLY A N 1
ATOM 717 C CA . GLY A 1 91 ? 3.961 -6.685 2.129 1.00 98.38 91 GLY A CA 1
ATOM 718 C C . GLY A 1 91 ? 4.638 -6.880 0.767 1.00 98.38 91 GLY A C 1
ATOM 719 O O . GLY A 1 91 ? 5.726 -6.353 0.534 1.00 98.38 91 GLY A O 1
ATOM 720 N N . GLN A 1 92 ? 3.976 -7.572 -0.169 1.00 97.88 92 GLN A N 1
ATOM 721 C CA . GLN A 1 92 ? 4.472 -7.753 -1.540 1.00 97.88 92 GLN A CA 1
ATOM 722 C C . GLN A 1 92 ? 4.605 -6.421 -2.294 1.00 97.88 92 GLN A C 1
ATOM 724 O O . GLN A 1 92 ? 5.591 -6.233 -3.004 1.00 97.88 92 GLN A O 1
ATOM 729 N N . LEU A 1 93 ? 3.681 -5.471 -2.096 1.00 96.06 93 LEU A N 1
ATOM 730 C CA . LEU A 1 93 ? 3.799 -4.114 -2.648 1.00 96.06 93 LEU A CA 1
ATOM 731 C C . LEU A 1 93 ? 5.049 -3.391 -2.153 1.00 96.06 93 LEU A C 1
ATOM 733 O O . LEU A 1 93 ? 5.784 -2.831 -2.964 1.00 96.06 93 LEU A O 1
ATOM 737 N N . ILE A 1 94 ? 5.287 -3.397 -0.837 1.00 97.12 94 ILE A N 1
ATOM 738 C CA . ILE A 1 94 ? 6.441 -2.714 -0.237 1.00 97.12 94 ILE A CA 1
ATOM 739 C C . ILE A 1 94 ? 7.741 -3.313 -0.778 1.00 97.12 94 ILE A C 1
ATOM 741 O O . ILE A 1 94 ? 8.619 -2.572 -1.217 1.00 97.12 94 ILE A O 1
ATOM 745 N N . THR A 1 95 ? 7.842 -4.645 -0.796 1.00 96.19 95 THR A N 1
ATOM 746 C CA . THR A 1 95 ? 9.017 -5.359 -1.313 1.00 96.19 95 THR A CA 1
ATOM 747 C C . THR A 1 95 ? 9.274 -5.033 -2.781 1.00 96.19 95 THR A C 1
ATOM 749 O O . THR A 1 95 ? 10.379 -4.617 -3.126 1.00 96.19 95 THR A O 1
ATOM 752 N N . LEU A 1 96 ? 8.250 -5.156 -3.633 1.00 94.56 96 LEU A N 1
ATOM 753 C CA . LEU A 1 96 ? 8.372 -4.916 -5.068 1.00 94.56 96 LEU A CA 1
ATOM 754 C C . LEU A 1 96 ? 8.825 -3.480 -5.358 1.00 94.56 96 LEU A C 1
ATOM 756 O O . LEU A 1 96 ? 9.779 -3.271 -6.103 1.00 94.56 96 LEU A O 1
ATOM 760 N N . VAL A 1 97 ? 8.188 -2.479 -4.740 1.00 92.25 97 VAL A N 1
ATOM 761 C CA . VAL A 1 97 ? 8.574 -1.074 -4.947 1.00 92.25 97 VAL A CA 1
ATOM 762 C C . VAL A 1 97 ? 9.988 -0.814 -4.418 1.00 92.25 97 VAL A C 1
ATOM 764 O O . VAL A 1 97 ? 10.784 -0.188 -5.118 1.00 92.25 97 VAL A O 1
ATOM 767 N N . GLY A 1 98 ? 10.335 -1.337 -3.239 1.00 91.56 98 GLY A N 1
ATOM 768 C CA . GLY A 1 98 ? 11.661 -1.161 -2.642 1.00 91.56 98 GLY A CA 1
ATOM 769 C C . GLY A 1 98 ? 12.797 -1.732 -3.494 1.00 91.56 98 GLY A C 1
ATOM 770 O O . GLY A 1 98 ? 13.837 -1.093 -3.640 1.00 91.56 98 GLY A O 1
ATOM 771 N N . GLN A 1 99 ? 12.594 -2.897 -4.110 1.00 87.81 99 GLN A N 1
ATOM 772 C CA . GLN A 1 99 ? 13.609 -3.561 -4.934 1.00 87.81 99 GLN A CA 1
ATOM 773 C C . GLN A 1 99 ? 13.838 -2.885 -6.283 1.00 87.81 99 GLN A C 1
ATOM 775 O O . GLN A 1 99 ? 14.953 -2.893 -6.791 1.00 87.81 99 GLN A O 1
ATOM 780 N N . THR A 1 100 ? 12.803 -2.293 -6.877 1.00 85.56 100 THR A N 1
ATOM 781 C CA . THR A 1 100 ? 12.934 -1.699 -8.217 1.00 85.56 100 THR A CA 1
ATOM 782 C C . THR A 1 100 ? 13.865 -0.489 -8.235 1.00 85.56 100 THR A C 1
ATOM 784 O O . THR A 1 100 ? 14.427 -0.135 -9.265 1.00 85.56 100 THR A O 1
ATOM 787 N N . ARG A 1 101 ? 14.049 0.155 -7.086 1.00 72.75 101 ARG A N 1
ATOM 788 C CA . ARG A 1 101 ? 14.457 1.550 -6.991 1.00 72.75 101 ARG A CA 1
ATOM 789 C C . ARG A 1 101 ? 15.965 1.852 -7.100 1.00 72.75 101 ARG A C 1
ATOM 791 O O . ARG A 1 101 ? 16.281 2.862 -7.737 1.00 72.75 101 ARG A O 1
ATOM 798 N N . PRO A 1 102 ? 16.898 1.053 -6.545 1.00 61.66 102 PRO A N 1
ATOM 799 C CA . PRO A 1 102 ? 18.340 1.287 -6.709 1.00 61.66 102 PRO A CA 1
ATOM 800 C C . PRO A 1 102 ? 18.785 1.380 -8.181 1.00 61.66 102 PRO A C 1
ATOM 802 O O . PRO A 1 102 ? 19.660 2.177 -8.526 1.00 61.66 102 PRO A O 1
ATOM 805 N N . ASP A 1 103 ? 18.113 0.645 -9.068 1.00 62.38 103 ASP A N 1
ATOM 806 C CA . ASP A 1 103 ? 18.433 0.598 -10.499 1.00 62.38 103 ASP A CA 1
ATOM 807 C C . ASP A 1 103 ? 17.803 1.755 -11.300 1.00 62.38 103 ASP A C 1
ATOM 809 O O . ASP A 1 103 ? 18.316 2.151 -12.347 1.00 62.38 103 ASP A O 1
ATOM 813 N N . PHE A 1 104 ? 16.718 2.362 -10.799 1.00 61.03 104 PHE A N 1
ATOM 814 C CA . PHE A 1 104 ? 16.097 3.537 -11.428 1.00 61.03 104 PHE A CA 1
ATOM 815 C C . PHE A 1 104 ? 16.953 4.794 -11.276 1.00 61.03 104 PHE A C 1
ATOM 817 O O . PHE A 1 104 ? 17.115 5.547 -12.232 1.00 61.03 104 PHE A O 1
ATOM 824 N N . LEU A 1 105 ? 17.492 5.036 -10.078 1.00 62.31 105 LEU A N 1
ATOM 825 C CA . LEU A 1 105 ? 18.292 6.238 -9.818 1.00 62.31 105 LEU A CA 1
ATOM 826 C C . LEU A 1 105 ? 19.664 6.185 -10.497 1.00 62.31 105 LEU A C 1
ATOM 828 O O . LEU A 1 105 ? 20.220 7.227 -10.834 1.00 62.31 105 LEU A O 1
ATOM 832 N N . SER A 1 106 ? 20.196 4.984 -10.719 1.00 66.56 106 SER A N 1
ATOM 833 C CA . SER A 1 106 ? 21.460 4.783 -11.430 1.00 66.56 106 SER A CA 1
ATOM 834 C C . SER A 1 106 ? 21.309 4.842 -12.955 1.00 66.56 106 SER A C 1
ATOM 836 O O . SER A 1 106 ? 22.300 5.056 -13.653 1.00 66.56 106 SER A O 1
ATOM 838 N N . ASN A 1 107 ? 20.086 4.715 -13.485 1.00 65.94 107 ASN A N 1
ATOM 839 C CA . ASN A 1 107 ? 19.817 4.741 -14.918 1.00 65.94 107 ASN A CA 1
ATOM 840 C C . ASN A 1 107 ? 19.009 5.981 -15.326 1.00 65.94 107 ASN A C 1
ATOM 842 O O . ASN A 1 107 ? 17.780 6.015 -15.246 1.00 65.94 107 ASN A O 1
ATOM 846 N N . THR A 1 108 ? 19.696 6.992 -15.857 1.00 65.56 108 THR A N 1
ATOM 847 C CA . THR A 1 108 ? 19.072 8.238 -16.337 1.00 65.56 108 THR A CA 1
ATOM 848 C C . THR A 1 108 ? 17.999 8.009 -17.407 1.00 65.56 108 THR A C 1
ATOM 850 O O . THR A 1 108 ? 17.062 8.797 -17.499 1.00 65.56 108 THR A O 1
ATOM 853 N N . ALA A 1 109 ? 18.068 6.910 -18.172 1.00 62.41 109 ALA A N 1
ATOM 854 C CA . ALA A 1 109 ? 17.049 6.558 -19.165 1.00 62.41 109 ALA A CA 1
ATOM 855 C C . ALA A 1 109 ? 15.735 6.051 -18.543 1.00 62.41 109 ALA A C 1
ATOM 857 O O . ALA A 1 109 ? 14.714 5.994 -19.228 1.00 62.41 109 ALA A O 1
ATOM 858 N N . LEU A 1 110 ? 15.763 5.651 -17.271 1.00 61.53 110 LEU A N 1
ATOM 859 C CA . LEU A 1 110 ? 14.595 5.260 -16.485 1.00 61.53 110 LEU A CA 1
ATOM 860 C C . LEU A 1 110 ? 14.145 6.346 -15.505 1.00 61.53 110 LEU A C 1
ATOM 862 O O . LEU A 1 110 ? 12.996 6.327 -15.068 1.00 61.53 110 LEU A O 1
ATOM 866 N N . ALA A 1 111 ? 14.999 7.331 -15.230 1.00 59.44 111 ALA A N 1
ATOM 867 C CA . ALA A 1 111 ? 14.678 8.536 -14.469 1.00 59.44 111 ALA A CA 1
ATOM 868 C C . ALA A 1 111 ? 13.724 9.497 -15.215 1.00 59.44 111 ALA A C 1
ATOM 870 O O . ALA A 1 111 ? 13.693 10.693 -14.927 1.00 59.44 111 ALA A O 1
ATOM 871 N N . VAL A 1 112 ? 12.941 8.994 -16.177 1.00 55.75 112 VAL A N 1
ATOM 872 C CA . VAL A 1 112 ? 11.891 9.765 -16.842 1.00 55.75 112 VAL A CA 1
ATOM 873 C C . VAL A 1 112 ? 10.771 10.010 -15.826 1.00 55.75 112 VAL A C 1
ATOM 875 O O . VAL A 1 112 ? 10.190 9.044 -15.310 1.00 55.75 112 VAL A O 1
ATOM 878 N N . PRO A 1 113 ? 10.435 11.279 -15.531 1.00 51.53 113 PRO A N 1
ATOM 879 C CA . PRO A 1 113 ? 9.315 11.607 -14.663 1.00 51.53 113 PRO A CA 1
ATOM 880 C C . PRO A 1 113 ? 8.038 10.875 -15.104 1.00 51.53 113 PRO A C 1
ATOM 882 O O . PRO A 1 113 ? 7.655 10.915 -16.270 1.00 51.53 113 PRO A O 1
ATOM 885 N N . GLY A 1 114 ? 7.382 10.186 -14.167 1.00 61.41 114 GLY A N 1
ATOM 886 C CA . GLY A 1 114 ? 6.057 9.589 -14.372 1.00 61.41 114 GLY A CA 1
ATOM 887 C C . GLY A 1 114 ? 5.992 8.064 -14.477 1.00 61.41 114 GLY A C 1
ATOM 888 O O . GLY A 1 114 ? 4.914 7.515 -14.297 1.00 61.41 114 GLY A O 1
ATOM 889 N N . HIS A 1 115 ? 7.094 7.344 -14.714 1.00 68.25 115 HIS A N 1
ATOM 890 C CA . HIS A 1 115 ? 6.997 5.879 -14.877 1.00 68.25 115 HIS A CA 1
ATOM 891 C C . HIS A 1 115 ? 6.832 5.125 -13.549 1.00 68.25 115 HIS A C 1
ATOM 893 O O . HIS A 1 115 ? 6.191 4.080 -13.525 1.00 68.25 115 HIS A O 1
ATOM 899 N N . MET A 1 116 ? 7.351 5.677 -12.447 1.00 73.94 116 MET A N 1
ATOM 900 C CA . MET A 1 116 ? 7.342 5.049 -11.114 1.00 73.94 116 MET A CA 1
ATOM 901 C C . MET A 1 116 ? 7.044 6.039 -9.976 1.00 73.94 116 MET A C 1
ATOM 903 O O . MET A 1 116 ? 7.274 5.746 -8.803 1.00 73.94 116 MET A O 1
ATOM 907 N N . ASN A 1 117 ? 6.533 7.234 -10.291 1.00 80.44 117 ASN A N 1
ATOM 908 C CA . ASN A 1 117 ? 6.241 8.255 -9.276 1.00 80.44 117 ASN A CA 1
ATOM 909 C C . ASN A 1 117 ? 5.081 7.873 -8.333 1.00 80.44 117 ASN A C 1
ATOM 911 O O . ASN A 1 117 ? 4.907 8.473 -7.275 1.00 80.44 117 ASN A O 1
ATOM 915 N N . TRP A 1 118 ? 4.322 6.846 -8.699 1.00 86.75 118 TRP A N 1
ATOM 916 C CA . TRP A 1 118 ? 3.262 6.238 -7.908 1.00 86.75 118 TRP A CA 1
ATOM 917 C C . TRP A 1 118 ? 3.788 5.268 -6.831 1.00 86.75 118 TRP A C 1
ATOM 919 O O . TRP A 1 118 ? 3.045 4.896 -5.925 1.00 86.75 118 TRP A O 1
ATOM 929 N N . GLY A 1 119 ? 5.064 4.858 -6.885 1.00 91.19 119 GLY A N 1
ATOM 930 C CA . GLY A 1 119 ? 5.647 3.878 -5.958 1.00 91.19 119 GLY A CA 1
ATOM 931 C C . GLY A 1 119 ? 5.519 4.277 -4.480 1.00 91.19 119 GLY A C 1
ATOM 932 O O . GLY A 1 119 ? 4.903 3.535 -3.709 1.00 91.19 119 GLY A O 1
ATOM 933 N N . PRO A 1 120 ? 6.016 5.466 -4.073 1.00 92.31 120 PRO A N 1
ATOM 934 C CA . PRO A 1 120 ? 5.872 5.964 -2.702 1.00 92.31 120 PRO A CA 1
ATOM 935 C C . PRO A 1 120 ? 4.427 5.996 -2.217 1.00 92.31 120 PRO A C 1
ATOM 937 O O . PRO A 1 120 ? 4.146 5.736 -1.050 1.00 92.31 120 PRO A O 1
ATOM 940 N N . PHE A 1 121 ? 3.506 6.287 -3.131 1.00 90.81 121 PHE A N 1
ATOM 941 C CA . PHE A 1 121 ? 2.093 6.356 -2.833 1.00 90.81 121 PHE A CA 1
ATOM 942 C C . PHE A 1 121 ? 1.536 4.973 -2.403 1.00 90.81 121 PHE A C 1
ATOM 944 O O . PHE A 1 121 ? 0.905 4.870 -1.346 1.00 90.81 121 PHE A O 1
ATOM 951 N N . HIS A 1 122 ? 1.835 3.886 -3.128 1.00 93.50 122 HIS A N 1
ATOM 952 C CA . HIS A 1 122 ? 1.409 2.539 -2.712 1.00 93.50 122 HIS A CA 1
ATOM 953 C C . HIS A 1 122 ? 2.106 2.061 -1.435 1.00 93.50 122 HIS A C 1
ATOM 955 O O . HIS A 1 122 ? 1.456 1.462 -0.577 1.00 93.50 122 HIS A O 1
ATOM 961 N N . VAL A 1 123 ? 3.402 2.356 -1.289 1.00 96.00 123 VAL A N 1
ATOM 962 C CA . VAL A 1 123 ? 4.182 2.017 -0.087 1.00 96.00 123 VAL A CA 1
ATOM 963 C C . VAL A 1 123 ? 3.579 2.681 1.148 1.00 96.00 123 VAL A C 1
ATOM 965 O O . VAL A 1 123 ? 3.364 2.019 2.161 1.00 96.00 123 VAL A O 1
ATOM 968 N N . PHE A 1 124 ? 3.234 3.966 1.051 1.00 95.56 124 PHE A N 1
ATOM 969 C CA . PHE A 1 124 ? 2.569 4.686 2.130 1.00 95.56 124 PHE A CA 1
ATOM 970 C C . PHE A 1 124 ? 1.198 4.092 2.466 1.00 95.56 124 PHE A C 1
ATOM 972 O O . PHE A 1 124 ? 0.899 3.883 3.638 1.00 95.56 124 PHE A O 1
ATOM 979 N N . SER A 1 125 ? 0.376 3.766 1.461 1.00 94.56 125 SER A N 1
ATOM 980 C CA . SER A 1 125 ? -0.944 3.153 1.684 1.00 94.56 125 SER A CA 1
ATOM 981 C C . SER A 1 125 ? -0.845 1.820 2.444 1.00 94.56 125 SER A C 1
ATOM 983 O O . SER A 1 125 ? -1.589 1.596 3.402 1.00 94.56 125 SER A O 1
ATOM 985 N N . ALA A 1 126 ? 0.115 0.967 2.073 1.00 96.88 126 ALA A N 1
ATOM 986 C CA . ALA A 1 126 ? 0.401 -0.287 2.766 1.00 96.88 126 ALA A CA 1
ATOM 987 C C . ALA A 1 126 ? 0.911 -0.056 4.203 1.00 96.88 126 ALA A C 1
ATOM 989 O O . ALA A 1 126 ? 0.422 -0.683 5.142 1.00 96.88 126 ALA A O 1
ATOM 990 N N . ALA A 1 127 ? 1.847 0.879 4.395 1.00 97.75 127 ALA A N 1
ATOM 991 C CA . ALA A 1 127 ? 2.386 1.217 5.713 1.00 97.75 127 ALA A CA 1
ATOM 992 C C . ALA A 1 127 ? 1.304 1.735 6.666 1.00 97.75 127 ALA A C 1
ATOM 994 O O . ALA A 1 127 ? 1.210 1.274 7.799 1.00 97.75 127 ALA A O 1
ATOM 995 N N . MET A 1 128 ? 0.436 2.628 6.186 1.00 95.88 128 MET A N 1
ATOM 996 C CA . MET A 1 128 ? -0.691 3.151 6.956 1.00 95.88 128 MET A CA 1
ATOM 997 C C . MET A 1 128 ? -1.653 2.052 7.400 1.00 95.88 128 MET A C 1
ATOM 999 O O . MET A 1 128 ? -2.121 2.076 8.537 1.00 95.88 128 MET A O 1
ATOM 1003 N N . PHE A 1 129 ? -1.923 1.067 6.536 1.00 95.69 129 PHE A N 1
ATOM 1004 C CA . PHE A 1 129 ? -2.716 -0.098 6.916 1.00 95.69 129 PHE A CA 1
ATOM 1005 C C . PHE A 1 129 ? -2.082 -0.845 8.095 1.00 95.69 129 PHE A C 1
ATOM 1007 O O . PHE A 1 129 ? -2.761 -1.057 9.099 1.00 95.69 129 PHE A O 1
ATOM 1014 N N . PHE A 1 130 ? -0.786 -1.165 8.029 1.00 97.69 130 PHE A N 1
ATOM 1015 C CA . PHE A 1 130 ? -0.077 -1.809 9.141 1.00 97.69 130 PHE A CA 1
ATOM 1016 C C . PHE A 1 130 ? -0.075 -0.954 10.412 1.00 97.69 130 PHE A C 1
ATOM 1018 O O . PHE A 1 130 ? -0.359 -1.473 11.494 1.00 97.69 130 PHE A O 1
ATOM 1025 N N . SER A 1 131 ? 0.176 0.356 10.295 1.00 96.88 131 SER A N 1
ATOM 1026 C CA . SER A 1 131 ? 0.123 1.283 11.428 1.00 96.88 131 SER A CA 1
ATOM 1027 C C . SER A 1 131 ? -1.247 1.240 12.097 1.00 96.88 131 SER A C 1
ATOM 1029 O O . SER A 1 131 ? -1.328 1.119 13.314 1.00 96.88 131 SER A O 1
ATOM 1031 N N . PHE A 1 132 ? -2.338 1.270 11.332 1.00 93.62 132 PHE A N 1
ATOM 1032 C CA . PHE A 1 132 ? -3.676 1.235 11.914 1.00 93.62 132 PHE A CA 1
ATOM 1033 C C . PHE A 1 132 ? -4.066 -0.121 12.496 1.00 93.62 132 PHE A C 1
ATOM 1035 O O . PHE A 1 132 ? -4.771 -0.136 13.507 1.00 93.62 132 PHE A O 1
ATOM 1042 N N . GLN A 1 133 ? -3.585 -1.238 11.940 1.00 94.62 133 GLN A N 1
ATOM 1043 C CA . GLN A 1 133 ? -3.760 -2.544 12.583 1.00 94.62 133 GLN A CA 1
ATOM 1044 C C . GLN A 1 133 ? -3.121 -2.555 13.978 1.00 94.62 133 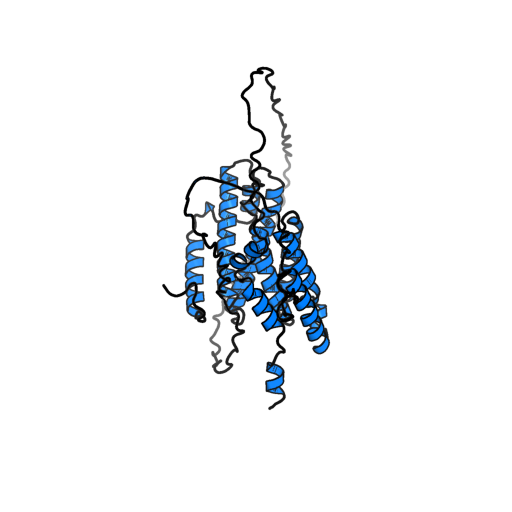GLN A C 1
ATOM 1046 O O . GLN A 1 133 ? -3.776 -2.951 14.936 1.00 94.62 133 GLN A O 1
ATOM 1051 N N . LEU A 1 134 ? -1.902 -2.022 14.118 1.00 95.25 134 LEU A N 1
ATOM 1052 C CA . LEU A 1 134 ? -1.214 -1.915 15.411 1.00 95.25 134 LEU A CA 1
ATOM 1053 C C . LEU A 1 134 ? -1.896 -0.938 16.377 1.00 95.25 134 LEU A C 1
ATOM 1055 O O . LEU A 1 134 ? -2.032 -1.231 17.559 1.00 95.25 134 LEU A O 1
ATOM 1059 N N . ILE A 1 135 ? -2.365 0.210 15.884 1.00 93.88 135 ILE A N 1
ATOM 1060 C CA . ILE A 1 135 ? -3.036 1.219 16.720 1.00 93.88 135 ILE A CA 1
ATOM 1061 C C . ILE A 1 135 ? -4.385 0.708 17.247 1.00 93.88 135 ILE A C 1
ATOM 1063 O O . ILE A 1 135 ? -4.809 1.086 18.341 1.00 93.88 135 ILE A O 1
ATOM 1067 N N . THR A 1 136 ? -5.091 -0.099 16.453 1.00 91.25 136 THR A N 1
ATOM 1068 C CA . THR A 1 136 ? -6.404 -0.652 16.824 1.00 91.25 136 THR A CA 1
ATOM 1069 C C . THR A 1 136 ? -6.255 -1.907 17.679 1.00 91.25 136 THR A C 1
ATOM 1071 O O . THR A 1 136 ? -7.012 -2.105 18.626 1.00 91.25 136 THR A O 1
ATOM 1074 N N . HIS A 1 137 ? -5.271 -2.746 17.359 1.00 92.06 137 HIS A N 1
ATOM 1075 C CA . HIS A 1 137 ? -5.057 -4.046 17.979 1.00 92.06 137 HIS A CA 1
ATOM 1076 C C . HIS A 1 137 ? -3.560 -4.247 18.290 1.00 92.06 137 HIS A C 1
ATOM 1078 O O . HIS A 1 137 ? -2.871 -4.986 17.581 1.00 92.06 137 HIS A O 1
ATOM 1084 N N . PRO A 1 138 ? -3.038 -3.591 19.344 1.00 91.00 138 PRO A N 1
ATOM 1085 C CA . PRO A 1 138 ? -1.605 -3.606 19.656 1.00 91.00 138 PRO A CA 1
ATOM 1086 C C . PRO A 1 138 ? -1.080 -4.995 20.041 1.00 91.00 138 PRO A C 1
ATOM 1088 O O . PRO A 1 138 ? 0.096 -5.281 19.831 1.00 91.00 138 PRO A O 1
ATOM 1091 N N . ASP A 1 139 ? -1.959 -5.865 20.542 1.00 90.25 139 ASP A N 1
ATOM 1092 C CA . ASP A 1 139 ? -1.619 -7.191 21.070 1.00 90.25 139 ASP A CA 1
ATOM 1093 C C . ASP A 1 139 ? -1.775 -8.319 20.027 1.00 90.25 139 ASP A C 1
ATOM 1095 O O . ASP A 1 139 ? -1.829 -9.500 20.375 1.00 90.25 139 ASP A O 1
ATOM 1099 N N . LEU A 1 140 ? -1.891 -7.987 18.733 1.00 90.62 140 LEU A N 1
ATOM 1100 C CA . LEU A 1 140 ? -1.979 -9.004 17.681 1.00 90.62 140 LEU A CA 1
ATOM 1101 C C . LEU A 1 140 ? -0.702 -9.859 17.633 1.00 90.62 140 LEU A C 1
ATOM 1103 O O . LEU A 1 140 ? 0.398 -9.307 17.619 1.00 90.62 140 LEU A O 1
ATOM 1107 N N . PRO A 1 141 ? -0.807 -11.191 17.454 1.00 93.50 141 PRO A N 1
ATOM 1108 C CA . PRO A 1 141 ? 0.367 -12.054 17.289 1.00 93.50 141 PRO A CA 1
ATOM 1109 C C . PRO A 1 141 ? 1.287 -11.638 16.127 1.00 93.50 141 PRO A C 1
ATOM 1111 O O . PRO A 1 141 ? 2.489 -11.878 16.163 1.00 93.50 141 PRO A O 1
ATOM 1114 N N . ALA A 1 142 ? 0.727 -10.989 15.100 1.00 94.62 142 ALA A N 1
ATOM 1115 C CA . ALA A 1 142 ? 1.452 -10.490 13.931 1.00 94.62 142 ALA A CA 1
ATOM 1116 C C . ALA A 1 142 ? 2.054 -9.079 14.116 1.00 94.62 142 ALA A C 1
ATOM 1118 O O . ALA A 1 142 ? 2.536 -8.491 13.148 1.00 94.62 142 ALA A O 1
ATOM 1119 N N . ALA A 1 143 ? 2.030 -8.507 15.325 1.00 95.44 143 ALA A N 1
ATOM 1120 C CA . ALA A 1 143 ? 2.452 -7.126 15.553 1.00 95.44 143 ALA A CA 1
ATOM 1121 C C . ALA A 1 143 ? 3.916 -6.863 15.150 1.00 95.44 143 ALA A C 1
ATOM 1123 O O . ALA A 1 143 ? 4.217 -5.840 14.533 1.00 95.44 143 ALA A O 1
ATOM 1124 N N . SER A 1 144 ? 4.826 -7.804 15.425 1.00 96.50 144 SER A N 1
ATOM 1125 C CA . SER A 1 144 ? 6.235 -7.712 15.013 1.00 96.50 144 SER A CA 1
ATOM 1126 C C . SER A 1 144 ? 6.388 -7.640 13.489 1.00 96.50 144 SER A C 1
ATOM 1128 O O . SER A 1 144 ? 7.082 -6.759 12.984 1.00 96.50 144 SER A O 1
ATOM 1130 N N . LEU A 1 145 ? 5.667 -8.492 12.753 1.00 97.19 145 LEU A N 1
ATOM 1131 C CA . LEU A 1 145 ? 5.634 -8.485 11.288 1.00 97.19 145 LEU A CA 1
ATOM 1132 C C . LEU A 1 145 ? 5.118 -7.145 10.743 1.00 97.19 145 LEU A C 1
ATOM 1134 O O . LEU A 1 145 ? 5.641 -6.629 9.755 1.00 97.19 145 LEU A O 1
ATOM 1138 N N . PHE A 1 146 ? 4.093 -6.560 11.367 1.00 97.81 146 PHE A N 1
ATOM 1139 C CA . PHE A 1 146 ? 3.562 -5.263 10.942 1.00 97.81 146 PHE A CA 1
ATOM 1140 C C . PHE A 1 146 ? 4.586 -4.146 11.140 1.00 97.81 146 PHE A C 1
ATOM 1142 O O . PHE A 1 146 ? 4.800 -3.356 10.221 1.00 97.81 146 PHE A O 1
ATOM 1149 N N . ARG A 1 147 ? 5.281 -4.118 12.284 1.00 97.69 147 ARG A N 1
ATOM 1150 C CA . ARG A 1 147 ? 6.366 -3.155 12.533 1.00 97.69 147 ARG A CA 1
ATOM 1151 C C . ARG A 1 147 ? 7.503 -3.314 11.534 1.00 97.69 147 ARG A C 1
ATOM 1153 O O . ARG A 1 147 ? 7.960 -2.316 10.984 1.00 97.69 147 ARG A O 1
ATOM 1160 N N . GLU A 1 148 ? 7.906 -4.548 11.236 1.00 98.06 148 GLU A N 1
ATOM 1161 C CA . GLU A 1 148 ? 8.930 -4.830 10.227 1.00 98.06 148 GLU A CA 1
ATOM 1162 C C . GLU A 1 148 ? 8.538 -4.263 8.852 1.00 98.06 148 GLU A C 1
ATOM 1164 O O . GLU A 1 148 ? 9.341 -3.597 8.198 1.00 98.06 148 GLU A O 1
ATOM 1169 N N . ASN A 1 149 ? 7.287 -4.462 8.425 1.00 98.44 149 ASN A N 1
ATOM 1170 C CA . ASN A 1 149 ? 6.799 -3.910 7.161 1.00 98.44 149 ASN A CA 1
ATOM 1171 C C . ASN A 1 149 ? 6.734 -2.373 7.170 1.00 98.44 149 ASN A C 1
ATOM 1173 O O . ASN A 1 149 ? 7.085 -1.755 6.166 1.00 98.44 149 ASN A O 1
ATOM 1177 N N . ILE A 1 150 ? 6.356 -1.740 8.288 1.00 98.31 150 ILE A N 1
ATOM 1178 C CA . ILE A 1 150 ? 6.400 -0.272 8.422 1.00 98.31 150 ILE A CA 1
ATOM 1179 C C . ILE A 1 150 ? 7.845 0.232 8.296 1.00 98.31 150 ILE A C 1
ATOM 1181 O O . ILE A 1 150 ? 8.087 1.196 7.573 1.00 98.31 150 ILE A O 1
ATOM 1185 N N . MET A 1 151 ? 8.817 -0.431 8.930 1.00 98.25 151 MET A N 1
ATOM 1186 C CA . MET A 1 151 ? 10.232 -0.052 8.817 1.00 98.25 151 MET A CA 1
ATOM 1187 C C . MET A 1 151 ? 10.752 -0.203 7.382 1.00 98.25 151 MET A C 1
ATOM 1189 O O . MET A 1 151 ? 11.412 0.702 6.872 1.00 98.25 151 MET A O 1
ATOM 1193 N N . LYS A 1 152 ? 10.397 -1.294 6.687 1.00 97.81 152 LYS A N 1
ATOM 1194 C CA . LYS A 1 152 ? 10.714 -1.473 5.257 1.00 97.81 152 LYS A CA 1
ATOM 1195 C C . LYS A 1 152 ? 10.111 -0.361 4.398 1.00 97.81 152 LYS A C 1
ATOM 1197 O O . LYS A 1 152 ? 10.782 0.160 3.509 1.00 97.81 152 LYS A O 1
ATOM 1202 N N . ALA A 1 153 ? 8.866 0.027 4.672 1.00 97.81 153 ALA A N 1
ATOM 1203 C CA . ALA A 1 153 ? 8.211 1.120 3.967 1.00 97.81 153 ALA A CA 1
ATOM 1204 C C . ALA A 1 153 ? 8.904 2.467 4.211 1.00 97.81 153 ALA A C 1
ATOM 1206 O O . ALA A 1 153 ? 9.138 3.199 3.253 1.00 97.81 153 ALA A O 1
ATOM 1207 N N . ILE A 1 154 ? 9.284 2.775 5.456 1.00 97.62 154 ILE A N 1
ATOM 1208 C CA . ILE A 1 154 ? 10.053 3.983 5.790 1.00 97.62 154 ILE A CA 1
ATOM 1209 C C . ILE A 1 154 ? 11.373 3.996 5.018 1.00 97.62 154 ILE A C 1
ATOM 1211 O O . ILE A 1 154 ? 11.626 4.957 4.300 1.00 97.62 154 ILE A O 1
ATOM 1215 N N . ALA A 1 155 ? 12.153 2.912 5.055 1.00 96.31 155 ALA A N 1
ATOM 1216 C CA . ALA A 1 155 ? 13.410 2.824 4.309 1.00 96.31 155 ALA A CA 1
ATOM 1217 C C . ALA A 1 155 ? 13.203 3.024 2.793 1.00 96.31 155 ALA A C 1
ATOM 1219 O O . ALA A 1 155 ? 13.960 3.738 2.134 1.00 96.31 155 ALA A O 1
ATOM 1220 N N . CYS A 1 156 ? 12.137 2.447 2.230 1.00 94.06 156 CYS A N 1
ATOM 1221 C CA . CYS A 1 156 ? 11.778 2.641 0.825 1.00 94.06 156 CYS A CA 1
ATOM 1222 C C . CYS A 1 156 ? 11.435 4.109 0.505 1.00 94.06 156 CYS A C 1
ATOM 1224 O O . CYS A 1 156 ? 11.823 4.627 -0.548 1.00 94.06 156 CYS A O 1
ATOM 1226 N N . LEU A 1 157 ? 10.702 4.788 1.391 1.00 94.06 157 LEU A N 1
ATOM 1227 C CA . LEU A 1 157 ? 10.322 6.191 1.233 1.00 94.06 157 LEU A CA 1
ATOM 1228 C C . LEU A 1 157 ? 11.508 7.143 1.455 1.00 94.06 157 LEU A C 1
ATOM 1230 O O . LEU A 1 157 ? 11.607 8.145 0.752 1.00 94.06 157 LEU A O 1
ATOM 1234 N N . GLU A 1 158 ? 12.437 6.823 2.359 1.00 94.38 158 GLU A N 1
ATOM 1235 C CA . GLU A 1 158 ? 13.663 7.596 2.621 1.00 94.38 158 GLU A CA 1
ATOM 1236 C C . GLU A 1 158 ? 14.569 7.673 1.400 1.00 94.38 158 GLU A C 1
ATOM 1238 O O . GLU A 1 158 ? 15.116 8.726 1.075 1.00 94.38 158 GLU A O 1
ATOM 1243 N N . GLN A 1 159 ? 14.657 6.583 0.645 1.00 90.44 159 GLN A N 1
ATOM 1244 C CA . GLN A 1 159 ? 15.364 6.601 -0.629 1.00 90.44 159 GLN A CA 1
ATOM 1245 C C . GLN A 1 159 ? 14.691 7.581 -1.627 1.00 90.44 159 GLN A C 1
ATOM 1247 O O . GLN A 1 159 ? 15.301 7.978 -2.624 1.00 90.44 159 GLN A O 1
ATOM 1252 N N . SER A 1 160 ? 13.428 7.971 -1.379 1.00 89.06 160 SER A N 1
ATOM 1253 C CA . SER A 1 160 ? 12.498 8.747 -2.225 1.00 89.06 160 SER A CA 1
ATOM 1254 C C . SER A 1 160 ? 12.269 10.189 -1.829 1.00 89.06 160 SER A C 1
ATOM 1256 O O . SER A 1 160 ? 11.416 10.826 -2.437 1.00 89.06 160 SER A O 1
ATOM 1258 N N . ARG A 1 161 ? 13.077 10.739 -0.926 1.00 87.06 161 ARG A N 1
ATOM 1259 C CA . ARG A 1 161 ? 12.967 12.121 -0.426 1.00 87.06 161 ARG A CA 1
ATOM 1260 C C . ARG A 1 161 ? 13.152 13.246 -1.450 1.00 87.06 161 ARG A C 1
ATOM 1262 O O . ARG A 1 161 ? 13.110 14.413 -1.109 1.00 87.06 161 ARG A O 1
ATOM 1269 N N . TRP A 1 162 ? 13.383 12.924 -2.717 1.00 83.12 162 TRP A N 1
ATOM 1270 C CA . TRP A 1 162 ? 13.308 13.906 -3.804 1.00 83.12 162 TRP A CA 1
ATOM 1271 C C . TRP A 1 162 ? 11.872 14.091 -4.322 1.00 83.12 162 TRP A C 1
ATOM 1273 O O . TRP A 1 162 ? 11.617 14.941 -5.172 1.00 83.12 162 TRP A O 1
ATOM 1283 N N . MET A 1 163 ? 10.931 13.274 -3.840 1.00 85.62 163 MET A N 1
ATOM 1284 C CA . MET A 1 163 ? 9.529 13.298 -4.224 1.00 85.62 163 MET A CA 1
ATOM 1285 C C . MET A 1 163 ? 8.685 13.891 -3.090 1.00 85.62 163 MET A C 1
ATOM 1287 O O . MET A 1 163 ? 8.622 13.275 -2.023 1.00 85.62 163 MET A O 1
ATOM 1291 N N . PRO A 1 164 ? 7.927 14.979 -3.327 1.00 86.88 164 PRO A N 1
ATOM 1292 C CA . PRO A 1 164 ? 7.085 15.593 -2.293 1.00 86.88 164 PRO A CA 1
ATOM 1293 C C . PRO A 1 164 ? 6.110 14.608 -1.627 1.00 86.88 164 PRO A C 1
ATOM 1295 O O . PRO A 1 164 ? 5.902 14.627 -0.414 1.00 86.88 164 PRO A O 1
ATOM 1298 N N . VAL A 1 165 ? 5.556 13.678 -2.417 1.00 86.50 165 VAL A N 1
ATOM 1299 C CA . VAL A 1 165 ? 4.671 12.608 -1.926 1.00 86.50 165 VAL A CA 1
ATOM 1300 C C . VAL A 1 165 ? 5.364 11.712 -0.891 1.00 86.50 165 VAL A C 1
ATOM 1302 O O . VAL A 1 165 ? 4.748 11.323 0.098 1.00 86.50 165 VAL A O 1
ATOM 1305 N N . ALA A 1 166 ? 6.648 11.408 -1.083 1.00 91.19 166 ALA A N 1
ATOM 1306 C CA . ALA A 1 166 ? 7.401 10.546 -0.185 1.00 91.19 166 ALA A CA 1
ATOM 1307 C C . ALA A 1 166 ? 7.803 11.275 1.100 1.00 91.19 166 ALA A C 1
ATOM 1309 O O . ALA A 1 166 ? 7.678 10.698 2.176 1.00 91.19 166 ALA A O 1
ATOM 1310 N N . ASP A 1 167 ? 8.209 12.543 1.009 1.00 91.94 167 ASP A N 1
ATOM 1311 C CA . ASP A 1 167 ? 8.525 13.358 2.187 1.00 91.94 167 ASP A CA 1
ATOM 1312 C C . ASP A 1 167 ? 7.310 13.529 3.099 1.00 91.94 167 ASP A C 1
ATOM 1314 O O . ASP A 1 167 ? 7.397 13.344 4.318 1.00 91.94 167 ASP A O 1
ATOM 1318 N N . LYS A 1 168 ? 6.142 13.814 2.512 1.00 92.31 168 LYS A N 1
ATOM 1319 C CA . LYS A 1 168 ? 4.891 13.900 3.271 1.00 92.31 168 LYS A CA 1
ATOM 1320 C C . LYS A 1 168 ? 4.522 12.550 3.892 1.00 92.31 168 LYS A C 1
ATOM 1322 O O . LYS A 1 168 ? 4.174 12.504 5.072 1.00 92.31 168 LYS A O 1
ATOM 1327 N N . ALA A 1 169 ? 4.641 11.454 3.137 1.00 93.88 169 ALA A N 1
ATOM 1328 C CA . ALA A 1 169 ? 4.406 10.103 3.648 1.00 93.88 169 ALA A CA 1
ATOM 1329 C C . ALA A 1 169 ? 5.311 9.767 4.846 1.00 93.88 169 ALA A C 1
ATOM 1331 O O . ALA A 1 169 ? 4.820 9.289 5.869 1.00 93.88 169 ALA A O 1
ATOM 1332 N N . LEU A 1 170 ? 6.612 10.063 4.750 1.00 95.94 170 LEU A N 1
ATOM 1333 C CA . LEU A 1 170 ? 7.572 9.881 5.842 1.00 95.94 170 LEU A CA 1
ATOM 1334 C C . LEU A 1 170 ? 7.192 10.694 7.068 1.00 95.94 170 LEU A C 1
ATOM 1336 O O . LEU A 1 170 ? 7.154 10.148 8.165 1.00 95.94 170 LEU A O 1
ATOM 1340 N N . THR A 1 171 ? 6.863 11.970 6.875 1.00 95.88 171 THR A N 1
ATOM 1341 C CA . THR A 1 171 ? 6.492 12.876 7.968 1.00 95.88 171 THR A CA 1
ATOM 1342 C C . THR A 1 171 ? 5.285 12.333 8.736 1.00 95.88 171 THR A C 1
ATOM 1344 O O . THR A 1 171 ? 5.276 12.325 9.966 1.00 95.88 171 THR A O 1
ATOM 1347 N N . ILE A 1 172 ? 4.280 11.812 8.023 1.00 95.75 172 ILE A N 1
ATOM 1348 C CA . ILE A 1 172 ? 3.089 11.210 8.636 1.00 95.75 172 ILE A CA 1
ATOM 1349 C C . ILE A 1 172 ? 3.432 9.904 9.366 1.00 95.75 172 ILE A C 1
ATOM 1351 O O . ILE A 1 172 ? 3.006 9.723 10.507 1.00 95.75 172 ILE A O 1
ATOM 1355 N N . LEU A 1 173 ? 4.202 9.000 8.748 1.00 96.94 173 LEU A N 1
ATOM 1356 C CA . LEU A 1 173 ? 4.588 7.735 9.386 1.00 96.94 173 LEU A CA 1
ATOM 1357 C C . LEU A 1 173 ? 5.435 7.975 10.641 1.00 96.94 173 LEU A C 1
ATOM 1359 O O . LEU A 1 173 ? 5.160 7.389 11.683 1.00 96.94 173 LEU A O 1
ATOM 1363 N N . GLN A 1 174 ? 6.398 8.895 10.583 1.00 97.62 174 GLN A N 1
ATOM 1364 C CA . GLN A 1 174 ? 7.211 9.290 11.735 1.00 97.62 174 GLN A CA 1
ATOM 1365 C C . GLN A 1 174 ? 6.358 9.907 12.849 1.00 97.62 174 GLN A C 1
ATOM 1367 O O . GLN A 1 174 ? 6.558 9.588 14.019 1.00 97.62 174 GLN A O 1
ATOM 1372 N N . ALA A 1 175 ? 5.361 10.729 12.505 1.00 97.31 175 ALA A N 1
ATOM 1373 C CA . ALA A 1 175 ? 4.417 11.259 13.486 1.00 97.31 175 ALA A CA 1
ATOM 1374 C C . ALA A 1 175 ? 3.573 10.152 14.147 1.00 97.31 175 ALA A C 1
ATOM 1376 O O . ALA A 1 175 ? 3.254 10.264 15.329 1.00 97.31 175 ALA A O 1
ATOM 1377 N N . LEU A 1 176 ? 3.239 9.078 13.420 1.00 97.50 176 LEU A N 1
ATOM 1378 C CA . LEU A 1 176 ? 2.513 7.912 13.940 1.00 97.50 176 LEU A CA 1
ATOM 1379 C C . LEU A 1 176 ? 3.376 6.954 14.769 1.00 97.50 176 LEU A C 1
ATOM 1381 O O . LEU A 1 176 ? 2.810 6.154 15.517 1.00 97.50 176 LEU A O 1
ATOM 1385 N N . ALA A 1 177 ? 4.707 7.041 14.677 1.00 97.88 177 ALA A N 1
ATOM 1386 C CA . ALA A 1 177 ? 5.640 6.138 15.353 1.00 97.88 177 ALA A CA 1
ATOM 1387 C C . ALA A 1 177 ? 5.344 5.873 16.831 1.00 97.88 177 ALA A C 1
ATOM 1389 O O . ALA A 1 177 ? 5.347 4.704 17.224 1.00 97.88 177 ALA A O 1
ATOM 1390 N N . PRO A 1 178 ? 4.979 6.880 17.647 1.00 97.75 178 PRO A N 1
ATOM 1391 C CA . PRO A 1 178 ? 4.685 6.651 19.055 1.00 97.75 178 PRO A CA 1
ATOM 1392 C C . PRO A 1 178 ? 3.461 5.762 19.324 1.00 97.75 178 PRO A C 1
ATOM 1394 O O . PRO A 1 178 ? 3.277 5.367 20.474 1.00 97.75 178 PRO A O 1
ATOM 1397 N N . LEU A 1 179 ? 2.604 5.504 18.326 1.00 96.62 179 LEU A N 1
ATOM 1398 C CA . LEU A 1 179 ? 1.401 4.674 18.465 1.00 96.62 179 LEU A CA 1
ATOM 1399 C C . LEU A 1 179 ? 1.551 3.255 17.914 1.00 96.62 179 LEU A C 1
ATOM 1401 O O . LEU A 1 179 ? 0.716 2.406 18.209 1.00 96.62 179 LEU A O 1
ATOM 1405 N N . TYR A 1 180 ? 2.571 2.995 17.097 1.00 95.31 180 TYR A N 1
ATOM 1406 C CA . TYR A 1 180 ? 2.875 1.647 16.614 1.00 95.31 180 TYR A CA 1
ATOM 1407 C C . TYR A 1 180 ? 4.144 1.064 17.248 1.00 95.31 180 TYR A C 1
ATOM 1409 O O . TYR A 1 180 ? 4.589 -0.010 16.845 1.00 95.31 180 TYR A O 1
ATOM 1417 N N . SER A 1 181 ? 4.730 1.747 18.233 1.00 95.56 181 SER A N 1
ATOM 1418 C CA . SER A 1 181 ? 5.907 1.272 18.959 1.00 95.56 181 SER A CA 1
ATOM 1419 C C . SER A 1 181 ? 5.575 0.098 19.895 1.00 95.56 181 SER A C 1
ATOM 1421 O O . SER A 1 181 ? 4.404 -0.200 20.155 1.00 95.56 181 SER A O 1
ATOM 1423 N N . ASP A 1 182 ? 6.595 -0.620 20.366 1.00 94.56 182 ASP A N 1
ATOM 1424 C CA . ASP A 1 182 ? 6.407 -1.704 21.341 1.00 94.56 182 ASP A CA 1
ATOM 1425 C C . ASP A 1 182 ? 6.020 -1.148 22.719 1.00 94.56 182 ASP A C 1
ATOM 1427 O O . ASP A 1 182 ? 5.154 -1.698 23.399 1.00 94.56 182 ASP A O 1
ATOM 1431 N N . GLU A 1 183 ? 6.574 0.007 23.096 1.00 95.56 183 GLU A N 1
ATOM 1432 C CA . GLU A 1 183 ? 6.310 0.661 24.381 1.00 95.56 183 GLU A CA 1
ATOM 1433 C C . GLU A 1 183 ? 4.840 1.064 24.509 1.00 95.56 183 GLU A C 1
ATOM 1435 O O . GLU A 1 183 ? 4.254 0.922 25.582 1.00 95.56 183 GLU A O 1
ATOM 1440 N N . PHE A 1 184 ? 4.211 1.494 23.408 1.00 93.62 184 PHE A N 1
ATOM 1441 C CA . PHE A 1 184 ? 2.799 1.871 23.404 1.00 93.62 184 PHE A CA 1
ATOM 1442 C C . PHE A 1 184 ? 1.881 0.735 23.864 1.00 93.62 184 PHE A C 1
ATOM 1444 O O . PHE A 1 184 ? 0.892 0.999 24.541 1.00 93.62 184 PHE A O 1
ATOM 1451 N N . ALA A 1 185 ? 2.196 -0.523 23.537 1.00 91.44 185 ALA A N 1
ATOM 1452 C CA . ALA A 1 185 ? 1.392 -1.665 23.973 1.00 91.44 185 ALA A CA 1
ATOM 1453 C C . ALA A 1 185 ? 1.451 -1.859 25.500 1.00 91.44 185 ALA A C 1
ATOM 1455 O O . ALA A 1 185 ? 0.456 -2.252 26.106 1.00 91.44 185 ALA A O 1
ATOM 1456 N N . SER A 1 186 ? 2.587 -1.516 26.118 1.00 93.62 186 SER A N 1
ATOM 1457 C CA . SER A 1 186 ? 2.829 -1.647 27.561 1.00 93.62 186 SER A CA 1
ATOM 1458 C C . SER A 1 186 ? 2.296 -0.486 28.415 1.00 93.62 186 SER A C 1
ATOM 1460 O O . SER A 1 186 ? 2.225 -0.606 29.638 1.00 93.62 186 SER A O 1
ATOM 1462 N N . GLU A 1 187 ? 1.908 0.635 27.799 1.00 95.50 187 GLU A N 1
ATOM 1463 C CA . GLU A 1 187 ? 1.413 1.814 28.515 1.00 95.50 187 GLU A CA 1
ATOM 1464 C C . GLU A 1 187 ? 0.029 1.574 29.168 1.00 95.50 187 GLU A C 1
ATOM 1466 O O . GLU A 1 187 ? -0.844 0.900 28.598 1.00 95.50 187 GLU A O 1
ATOM 1471 N N . PRO A 1 188 ? -0.249 2.193 30.332 1.00 95.50 188 PRO A N 1
ATOM 1472 C CA . PRO A 1 188 ? -1.581 2.217 30.929 1.00 95.50 188 PRO A CA 1
ATOM 1473 C C . PRO A 1 188 ? -2.661 2.713 29.954 1.00 95.50 188 PRO A C 1
ATOM 1475 O O . PRO A 1 188 ? -2.452 3.627 29.158 1.00 95.50 188 PRO A O 1
ATOM 1478 N N . HIS A 1 189 ? -3.870 2.147 30.026 1.00 91.25 189 HIS A N 1
ATOM 1479 C CA . HIS A 1 189 ? -4.955 2.449 29.077 1.00 91.25 189 HIS A CA 1
ATOM 1480 C C . HIS A 1 189 ? -5.306 3.949 28.970 1.00 91.25 189 HIS A C 1
ATOM 1482 O O . HIS A 1 189 ? -5.569 4.458 27.879 1.00 91.25 189 HIS A O 1
ATOM 1488 N N . ASN A 1 190 ? -5.299 4.678 30.089 1.00 93.75 190 ASN A N 1
ATOM 1489 C CA . ASN A 1 190 ? -5.521 6.128 30.116 1.00 93.75 190 ASN A CA 1
ATOM 1490 C C . ASN A 1 190 ? -4.418 6.900 29.370 1.00 93.75 190 ASN A C 1
ATOM 1492 O O . ASN A 1 190 ? -4.724 7.837 28.628 1.00 93.75 190 ASN A O 1
ATOM 1496 N N . GLU A 1 191 ? -3.158 6.496 29.532 1.00 95.81 191 GLU A N 1
ATOM 1497 C CA . GLU A 1 191 ? -2.019 7.088 28.830 1.00 95.81 191 GLU A CA 1
ATOM 1498 C C . GLU A 1 191 ? -2.074 6.785 27.336 1.00 95.81 191 GLU A C 1
ATOM 1500 O O . GLU A 1 191 ? -2.008 7.723 26.537 1.00 95.81 191 GLU A O 1
ATOM 1505 N N . ARG A 1 192 ? -2.356 5.527 26.962 1.00 93.31 192 ARG A N 1
ATOM 1506 C CA . ARG A 1 192 ? -2.554 5.122 25.562 1.00 93.31 192 ARG A CA 1
ATOM 1507 C C . ARG A 1 192 ? -3.617 5.969 24.878 1.00 93.31 192 ARG A C 1
ATOM 1509 O O . ARG A 1 192 ? -3.387 6.504 23.795 1.00 93.31 192 ARG A O 1
ATOM 1516 N N . LYS A 1 193 ? -4.771 6.162 25.527 1.00 92.25 193 LYS A N 1
ATOM 1517 C CA . LYS A 1 193 ? -5.867 6.989 25.001 1.00 92.25 193 LYS A CA 1
ATOM 1518 C C . LYS A 1 193 ? -5.441 8.445 24.792 1.00 92.25 193 LYS A C 1
ATOM 1520 O O . LYS A 1 193 ? -5.728 9.020 23.741 1.00 92.25 193 LYS A O 1
ATOM 1525 N N . ARG A 1 194 ? -4.747 9.042 25.769 1.00 95.75 194 ARG A N 1
ATOM 1526 C CA . ARG A 1 194 ? -4.244 10.424 25.687 1.00 95.75 194 ARG A CA 1
ATOM 1527 C C . ARG A 1 194 ? -3.228 10.578 24.554 1.00 95.75 194 ARG A C 1
ATOM 1529 O O . ARG A 1 194 ? -3.365 11.488 23.737 1.00 95.75 194 ARG A O 1
ATOM 1536 N N . LYS A 1 195 ? -2.243 9.678 24.484 1.00 96.06 195 LYS A N 1
ATOM 1537 C CA . LYS A 1 195 ? -1.186 9.673 23.465 1.00 96.06 195 LYS A CA 1
ATOM 1538 C C . LYS A 1 195 ? -1.764 9.462 22.066 1.00 96.06 195 LYS A C 1
ATOM 1540 O O . LYS A 1 195 ? -1.450 10.234 21.164 1.00 96.06 195 LYS A O 1
ATOM 1545 N N . LYS A 1 196 ? -2.692 8.509 21.907 1.00 94.62 196 LYS A N 1
ATOM 1546 C CA . LYS A 1 196 ? -3.448 8.269 20.666 1.00 94.62 196 LYS A CA 1
ATOM 1547 C C . LYS A 1 196 ? -4.168 9.528 20.195 1.00 94.62 196 LYS A C 1
ATOM 1549 O O . LYS A 1 196 ? -3.970 9.940 19.058 1.00 94.62 196 LYS A O 1
ATOM 1554 N N . ALA A 1 197 ? -4.946 10.183 21.057 1.00 94.06 197 ALA A N 1
ATOM 1555 C CA . ALA A 1 197 ? -5.653 11.411 20.691 1.00 94.06 197 ALA A CA 1
ATOM 1556 C C . ALA A 1 197 ? -4.693 12.539 20.264 1.00 94.06 197 ALA A C 1
ATOM 1558 O O . ALA A 1 197 ? -4.928 13.199 19.252 1.00 94.06 197 ALA A O 1
ATOM 1559 N N . GLN A 1 198 ? -3.593 12.732 21.000 1.00 96.25 198 GLN A N 1
ATOM 1560 C CA . GLN A 1 198 ? -2.582 13.744 20.687 1.00 96.25 198 GLN A CA 1
ATOM 1561 C C . GLN A 1 198 ? -1.914 13.491 19.328 1.00 96.25 198 GLN A C 1
ATOM 1563 O O . GLN A 1 198 ? -1.842 14.400 18.500 1.00 96.25 198 GLN A O 1
ATOM 1568 N N . VAL A 1 199 ? -1.453 12.264 19.084 1.00 96.00 199 VAL A N 1
ATOM 1569 C CA . VAL A 1 199 ? -0.769 11.904 17.837 1.00 96.00 199 VAL A CA 1
ATOM 1570 C C . VAL A 1 199 ? -1.730 11.933 16.648 1.00 96.00 199 VAL A C 1
ATOM 1572 O O . VAL A 1 199 ? -1.393 12.505 15.616 1.00 96.00 199 VAL A O 1
ATOM 1575 N N . LEU A 1 200 ? -2.950 11.398 16.776 1.00 93.19 200 LEU A N 1
ATOM 1576 C CA . LEU A 1 200 ? -3.928 11.438 15.681 1.00 93.19 200 LEU A CA 1
ATOM 1577 C C . LEU A 1 200 ? -4.354 12.872 15.339 1.00 93.19 200 LEU A C 1
ATOM 1579 O O . LEU A 1 200 ? -4.583 13.168 14.167 1.00 93.19 200 LEU A O 1
ATOM 1583 N N . LYS A 1 201 ? -4.413 13.780 16.324 1.00 91.19 201 LYS A N 1
ATOM 1584 C CA . LYS A 1 201 ? -4.625 15.213 16.073 1.00 91.19 201 LYS A CA 1
ATOM 1585 C C . LYS A 1 201 ? -3.479 15.809 15.250 1.00 91.19 201 LYS A C 1
ATOM 1587 O O . LYS A 1 201 ? -3.744 16.500 14.274 1.00 91.19 201 LYS A O 1
ATOM 1592 N N . LEU A 1 202 ? -2.225 15.514 15.598 1.00 93.25 202 LEU A N 1
ATOM 1593 C CA . LEU A 1 202 ? -1.063 15.955 14.819 1.00 93.25 202 LEU A CA 1
ATOM 1594 C C . LEU A 1 202 ? -1.113 15.409 13.382 1.00 93.25 202 LEU A C 1
ATOM 1596 O O . LEU A 1 202 ? -0.991 16.164 12.423 1.00 93.25 202 LEU A O 1
ATOM 1600 N N . VAL A 1 203 ? -1.372 14.114 13.211 1.00 91.56 203 VAL A N 1
ATOM 1601 C CA . VAL A 1 203 ? -1.467 13.477 11.887 1.00 91.56 203 VAL A CA 1
ATOM 1602 C C . VAL A 1 203 ? -2.578 14.095 11.035 1.00 91.56 203 VAL A C 1
ATOM 1604 O O . VAL A 1 203 ? -2.376 14.306 9.841 1.00 91.56 203 VAL A O 1
ATOM 1607 N N . LYS A 1 204 ? -3.717 14.461 11.641 1.00 88.12 204 LYS A N 1
ATOM 1608 C CA . LYS A 1 204 ? -4.805 15.178 10.958 1.00 88.12 204 LYS A CA 1
ATOM 1609 C C . LYS A 1 204 ? -4.324 16.511 10.371 1.00 88.12 204 LYS A C 1
ATOM 1611 O O . LYS A 1 204 ? -4.559 16.756 9.190 1.00 88.12 204 LYS A O 1
ATOM 1616 N N . THR A 1 205 ? -3.570 17.300 11.145 1.00 89.44 205 THR A N 1
ATOM 1617 C CA . THR A 1 205 ? -3.001 18.581 10.675 1.00 89.44 205 THR A CA 1
ATOM 1618 C C . THR A 1 205 ? -1.987 18.394 9.539 1.00 89.44 205 THR A C 1
ATOM 1620 O O . THR A 1 205 ? -1.954 19.188 8.602 1.00 89.44 205 THR A O 1
ATOM 1623 N N . LEU A 1 206 ? -1.196 17.314 9.573 1.00 87.81 206 LEU A N 1
ATOM 1624 C CA . LEU A 1 206 ? -0.208 16.993 8.535 1.00 87.81 206 LEU A CA 1
ATOM 1625 C C . LEU A 1 206 ? -0.866 16.523 7.230 1.00 87.81 206 LEU A C 1
ATOM 1627 O O . LEU A 1 206 ? -0.405 16.847 6.134 1.00 87.81 206 LEU A O 1
ATOM 1631 N N . ALA A 1 207 ? -1.945 15.747 7.330 1.00 80.19 207 ALA A N 1
ATOM 1632 C CA . ALA A 1 207 ? -2.674 15.257 6.168 1.00 80.19 207 ALA A CA 1
ATOM 1633 C C . ALA A 1 207 ? -3.469 16.384 5.480 1.00 80.19 207 ALA A C 1
ATOM 1635 O O . ALA A 1 207 ? -3.425 16.483 4.248 1.00 80.19 207 ALA A O 1
ATOM 1636 N N . PHE A 1 208 ? -4.106 17.262 6.269 1.00 77.19 208 PHE A N 1
ATOM 1637 C CA . PHE A 1 208 ? -5.057 18.289 5.820 1.00 77.19 208 PHE A CA 1
ATOM 1638 C C . PHE A 1 208 ? -4.730 19.694 6.355 1.00 77.19 208 PHE A C 1
ATOM 1640 O O . PHE A 1 208 ? -5.504 20.246 7.140 1.00 77.19 208 PHE A O 1
ATOM 1647 N N . PRO A 1 209 ? -3.639 20.333 5.901 1.00 62.69 209 PRO A N 1
ATOM 1648 C CA . PRO A 1 209 ? -3.201 21.623 6.445 1.00 62.69 209 PRO A CA 1
ATOM 1649 C C . PRO A 1 209 ? -4.243 22.754 6.324 1.00 62.69 209 PRO A C 1
ATOM 1651 O O . PRO A 1 209 ? -4.216 23.694 7.111 1.00 62.69 209 PRO A O 1
ATOM 1654 N N . TYR A 1 210 ? -5.189 22.664 5.381 1.00 56.56 210 TYR A N 1
ATOM 1655 C CA . TYR A 1 210 ? -6.189 23.711 5.127 1.00 56.56 210 TYR A CA 1
ATOM 1656 C C . TYR A 1 210 ? -7.550 23.500 5.812 1.00 56.56 210 TYR A C 1
ATOM 1658 O O . TYR A 1 210 ? -8.370 24.416 5.802 1.00 56.56 210 TYR A O 1
ATOM 1666 N N . GLN A 1 211 ? -7.823 22.328 6.398 1.00 58.25 211 GLN A N 1
ATOM 1667 C CA . GLN A 1 211 ? -9.145 22.045 6.985 1.00 58.25 211 GLN A CA 1
ATOM 1668 C C . GLN A 1 211 ? -9.320 22.602 8.402 1.00 58.25 211 GLN A C 1
ATOM 1670 O O . GLN A 1 211 ? -10.450 22.828 8.828 1.00 58.25 211 GLN A O 1
ATOM 1675 N N . ASP A 1 212 ? -8.226 22.864 9.117 1.00 50.56 212 ASP A N 1
ATOM 1676 C CA . ASP A 1 212 ? -8.273 23.264 10.526 1.00 50.56 212 ASP A CA 1
ATOM 1677 C C . ASP A 1 212 ? -8.347 24.782 10.741 1.00 50.56 212 ASP A C 1
ATOM 1679 O O . ASP A 1 212 ? -8.209 25.228 11.875 1.00 50.56 212 ASP A O 1
ATOM 1683 N N . ASN A 1 213 ? -8.574 25.594 9.699 1.00 44.91 213 ASN A N 1
ATOM 1684 C CA . ASN A 1 213 ? -8.669 27.044 9.864 1.00 44.91 213 ASN A CA 1
ATOM 1685 C C . ASN A 1 213 ? -10.017 27.408 10.535 1.00 44.91 213 ASN A C 1
ATOM 1687 O O . ASN A 1 213 ? -11.049 27.421 9.858 1.00 44.91 213 ASN A O 1
ATOM 1691 N N . PRO A 1 214 ? -10.067 27.731 11.846 1.00 53.34 214 PRO A N 1
ATOM 1692 C CA . PRO A 1 214 ? -11.319 27.985 12.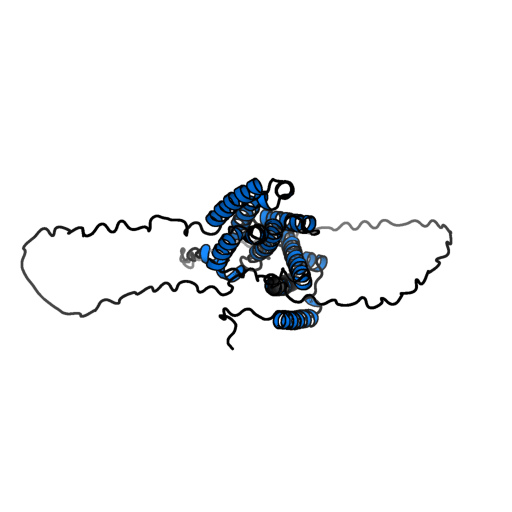570 1.00 53.34 214 PRO A CA 1
ATOM 1693 C C . PRO A 1 214 ? -11.914 29.361 12.227 1.00 53.34 214 PRO A C 1
ATOM 1695 O O . PRO A 1 214 ? -12.994 29.720 12.694 1.00 53.34 214 PRO A O 1
ATOM 1698 N N . SER A 1 215 ? -11.201 30.130 11.404 1.00 55.19 215 SER A N 1
ATOM 1699 C CA . SER A 1 215 ? -11.431 31.535 11.068 1.00 55.19 215 SER A CA 1
ATOM 1700 C C . SER A 1 215 ? -12.695 31.792 10.231 1.00 55.19 215 SER A C 1
ATOM 1702 O O . SER A 1 215 ? -12.970 32.930 9.876 1.00 55.19 215 SER A O 1
ATOM 1704 N N . GLY A 1 216 ? -13.477 30.753 9.919 1.00 49.34 216 GLY A N 1
ATOM 1705 C CA . GLY A 1 216 ? -14.788 30.864 9.273 1.00 49.34 216 GLY A CA 1
ATOM 1706 C C . GLY A 1 216 ? -15.976 30.944 10.240 1.00 49.34 216 GLY A C 1
ATOM 1707 O O . GLY A 1 216 ? -17.118 31.008 9.785 1.00 49.34 216 GLY A O 1
ATOM 1708 N N . LYS A 1 217 ? -15.756 30.920 11.565 1.00 50.88 217 LYS A N 1
ATOM 1709 C CA . LYS A 1 217 ? -16.818 31.240 12.532 1.00 50.88 217 LYS A CA 1
ATOM 1710 C C . LYS A 1 217 ? -17.075 32.743 12.477 1.00 50.88 217 LYS A C 1
ATOM 1712 O O . LYS A 1 217 ? -16.333 33.529 13.052 1.00 50.88 217 LYS A O 1
ATOM 1717 N N . GLY A 1 218 ? -18.103 33.105 11.719 1.00 49.09 218 GLY A N 1
ATOM 1718 C CA . GLY A 1 218 ? -18.479 34.479 11.463 1.00 49.09 218 GLY A CA 1
ATOM 1719 C C . GLY A 1 218 ? -18.688 35.289 12.734 1.00 49.09 218 GLY A C 1
ATOM 1720 O O . GLY A 1 218 ? -19.571 34.987 13.536 1.00 49.09 218 GLY A O 1
ATOM 1721 N N . ASP A 1 219 ? -17.981 36.408 12.810 1.00 43.84 219 ASP A N 1
ATOM 1722 C CA . ASP A 1 219 ? -18.652 37.629 13.215 1.00 43.84 219 ASP A CA 1
ATOM 1723 C C . ASP A 1 219 ? -19.674 37.950 12.126 1.00 43.84 219 ASP A C 1
ATOM 1725 O O . ASP A 1 219 ? -19.388 38.569 11.101 1.00 43.84 219 ASP A O 1
ATOM 1729 N N . SER A 1 220 ? -20.907 37.508 12.363 1.00 47.88 220 SER A N 1
ATOM 1730 C CA . SER A 1 220 ? -22.082 38.179 11.816 1.00 47.88 220 SER A CA 1
ATOM 1731 C C . SER A 1 220 ? -22.199 39.536 12.510 1.00 47.88 220 SER A C 1
ATOM 1733 O O . SER A 1 220 ? -23.112 39.765 13.296 1.00 47.88 220 SER A O 1
ATOM 1735 N N . SER A 1 221 ? -21.236 40.424 12.257 1.00 42.97 221 SER A N 1
ATOM 1736 C CA . SER A 1 221 ? -21.402 41.842 12.517 1.00 42.97 221 SER A CA 1
ATOM 1737 C C . SER A 1 221 ? -22.032 42.432 11.268 1.00 42.97 221 SER A C 1
ATOM 1739 O O . SER A 1 221 ? -21.444 42.473 10.185 1.00 42.97 221 SER A O 1
ATOM 1741 N N . ALA A 1 222 ? -23.305 42.765 11.417 1.00 52.25 222 ALA A N 1
ATOM 1742 C CA . ALA A 1 222 ? -24.111 43.413 10.414 1.00 52.25 222 ALA A CA 1
ATOM 1743 C C . ALA A 1 222 ? -23.401 44.654 9.849 1.00 52.25 222 ALA A C 1
ATOM 1745 O O . ALA A 1 222 ? -22.930 45.505 10.593 1.00 52.25 222 ALA A O 1
ATOM 1746 N N . GLY A 1 223 ? -23.405 44.754 8.520 1.00 51.91 223 GLY A N 1
ATOM 1747 C CA . GLY A 1 223 ? -23.479 46.018 7.794 1.00 51.91 223 GLY A CA 1
ATOM 1748 C C . GLY A 1 223 ? -22.394 47.050 8.087 1.00 51.91 223 GLY A C 1
ATOM 1749 O O . GLY A 1 223 ? -22.581 47.940 8.906 1.00 51.91 223 GLY A O 1
ATOM 1750 N N . SER A 1 224 ? -21.332 47.042 7.288 1.00 40.19 224 SER A N 1
ATOM 1751 C CA . SER A 1 224 ? -20.665 48.278 6.863 1.00 40.19 224 SER A CA 1
ATOM 1752 C C . SER A 1 224 ? -19.943 48.010 5.551 1.00 40.19 224 SER A C 1
ATOM 1754 O O . SER A 1 224 ? -18.785 47.605 5.512 1.00 40.19 224 SER A O 1
ATOM 1756 N N . SER A 1 225 ? -20.667 48.193 4.449 1.00 42.78 225 SER A N 1
ATOM 1757 C CA . SER A 1 225 ? -20.049 48.381 3.141 1.00 42.78 225 SER A CA 1
ATOM 1758 C C . SER A 1 225 ? -19.125 49.602 3.217 1.00 42.78 225 SER A C 1
ATOM 1760 O O . SER A 1 225 ? -19.570 50.643 3.702 1.00 42.78 225 SER A O 1
ATOM 1762 N N . PRO A 1 226 ? -17.877 49.541 2.728 1.00 44.88 226 PRO A N 1
ATOM 1763 C CA . PRO A 1 226 ? -17.107 50.750 2.507 1.00 44.88 226 PRO A CA 1
ATOM 1764 C C . PRO A 1 226 ? -17.736 51.476 1.315 1.00 44.88 226 PRO A C 1
ATOM 1766 O O . PRO A 1 226 ? -17.513 51.139 0.154 1.00 44.88 226 PRO A O 1
ATOM 1769 N N . SER A 1 227 ? -18.580 52.458 1.613 1.00 40.19 227 SER A N 1
ATOM 1770 C CA . SER A 1 227 ? -18.988 53.485 0.665 1.00 40.19 227 SER A CA 1
ATOM 1771 C C . SER A 1 227 ? -17.740 54.248 0.230 1.00 40.19 227 SER A C 1
ATOM 1773 O O . SER A 1 227 ? -17.215 55.085 0.963 1.00 40.19 227 SER A O 1
ATOM 1775 N N . VAL A 1 228 ? -17.243 53.917 -0.959 1.00 49.66 228 VAL A N 1
ATOM 1776 C CA . VAL A 1 228 ? -16.223 54.690 -1.663 1.00 49.66 228 VAL A CA 1
ATOM 1777 C C . VAL A 1 228 ? -16.852 56.039 -2.008 1.00 49.66 228 VAL A C 1
ATOM 1779 O O . VAL A 1 228 ? -17.812 56.108 -2.775 1.00 49.66 228 VAL A O 1
ATOM 1782 N N . GLY A 1 229 ? -16.353 57.103 -1.380 1.00 39.94 229 GLY A N 1
ATOM 1783 C CA . GLY A 1 229 ? -16.764 58.473 -1.654 1.00 39.94 229 GLY A CA 1
ATOM 1784 C C . GLY A 1 229 ? -16.423 58.855 -3.091 1.00 39.94 229 GLY A C 1
ATOM 1785 O O . GLY A 1 229 ? -15.254 58.954 -3.455 1.00 39.94 229 GLY A O 1
ATOM 1786 N N . LEU A 1 230 ? -17.458 59.063 -3.902 1.00 39.84 230 LEU A N 1
ATOM 1787 C CA . LEU A 1 230 ? -17.366 59.717 -5.201 1.00 39.84 230 LEU A CA 1
ATOM 1788 C C . LEU A 1 230 ? -17.210 61.227 -4.987 1.00 39.84 230 LEU A C 1
ATOM 1790 O O . LEU A 1 230 ? -18.166 61.914 -4.629 1.00 39.84 230 LEU A O 1
ATOM 1794 N N . SER A 1 231 ? -16.007 61.738 -5.238 1.00 43.16 231 SER A N 1
ATOM 1795 C CA . SER A 1 231 ? -15.770 63.166 -5.450 1.00 43.16 231 SER A CA 1
ATOM 1796 C C . SER A 1 231 ? -16.314 63.577 -6.818 1.00 43.16 231 SER A C 1
ATOM 1798 O O . SER A 1 231 ? -15.965 62.999 -7.847 1.00 43.16 231 SER A O 1
ATOM 1800 N N . GLN A 1 232 ? -17.191 64.576 -6.803 1.00 45.59 232 GLN A N 1
ATOM 1801 C CA . GLN A 1 232 ? -17.807 65.210 -7.963 1.00 45.59 232 GLN A CA 1
ATOM 1802 C C . GLN A 1 232 ? -16.778 66.051 -8.739 1.00 45.59 232 GLN A C 1
ATOM 1804 O O . GLN A 1 232 ? -16.142 66.931 -8.166 1.00 45.59 232 GLN A O 1
ATOM 1809 N N . HIS A 1 233 ? -16.677 65.837 -10.050 1.00 54.12 233 HIS A N 1
ATOM 1810 C CA . HIS A 1 233 ? -16.126 66.801 -11.007 1.00 54.12 233 HIS A CA 1
ATOM 1811 C C . HIS A 1 233 ? -17.185 67.059 -12.091 1.00 54.12 233 HIS A C 1
ATOM 1813 O O . HIS A 1 233 ? -17.697 66.088 -12.650 1.00 54.12 233 HIS A O 1
ATOM 1819 N N . PRO A 1 234 ? -17.521 68.322 -12.411 1.00 59.56 234 PRO A N 1
ATOM 1820 C CA . PRO A 1 234 ? -18.360 68.650 -13.555 1.00 59.56 234 PRO A CA 1
ATOM 1821 C C . PRO A 1 234 ? -17.477 69.083 -14.730 1.00 59.56 234 PRO A C 1
ATOM 1823 O O . PRO A 1 234 ? -16.734 70.044 -14.580 1.00 59.56 234 PRO A O 1
ATOM 1826 N N . PHE A 1 235 ? -17.561 68.417 -15.883 1.00 56.38 235 PHE A N 1
ATOM 1827 C CA . PHE A 1 235 ? -17.225 69.022 -17.178 1.00 56.38 235 PHE A CA 1
ATOM 1828 C C . PHE A 1 235 ? -17.968 68.328 -18.327 1.00 56.38 235 PHE A C 1
ATOM 1830 O O . PHE A 1 235 ? -18.247 67.131 -18.297 1.00 56.38 235 PHE A O 1
ATOM 1837 N N . ASP A 1 236 ? -18.316 69.162 -19.298 1.00 50.41 236 ASP A N 1
ATOM 1838 C CA . ASP A 1 236 ? -19.316 69.024 -20.349 1.00 50.41 236 ASP A CA 1
ATOM 1839 C C . ASP A 1 236 ? -18.924 68.174 -21.583 1.00 50.41 236 ASP A C 1
ATOM 1841 O O . ASP A 1 236 ? -17.813 68.281 -22.094 1.00 50.41 236 ASP A O 1
ATOM 1845 N N . SER A 1 237 ? -19.951 67.522 -22.162 1.00 53.59 237 SER A N 1
ATOM 1846 C CA . SER A 1 237 ? -20.205 67.325 -23.618 1.00 53.59 237 SER A CA 1
ATOM 1847 C C . SER A 1 237 ? -19.370 66.268 -24.416 1.00 53.59 237 SER A C 1
ATOM 1849 O O . SER A 1 237 ? -18.447 65.673 -23.873 1.00 53.59 237 SER A O 1
ATOM 1851 N N . PRO A 1 238 ? -19.751 65.886 -25.668 1.00 62.97 238 PRO A N 1
ATOM 1852 C CA . PRO A 1 238 ? -20.693 64.786 -25.943 1.00 62.97 238 PRO A CA 1
ATOM 1853 C C . PRO A 1 238 ? -20.215 63.759 -27.016 1.00 62.97 238 PRO A C 1
ATOM 1855 O O . PRO A 1 238 ? -19.245 63.990 -27.730 1.00 62.97 238 PRO A O 1
ATOM 1858 N N . SER A 1 239 ? -21.013 62.690 -27.204 1.00 47.53 239 SER A N 1
ATOM 1859 C CA . SER A 1 239 ? -21.272 61.910 -28.448 1.00 47.53 239 SER A CA 1
ATOM 1860 C C . SER A 1 239 ? -20.787 60.437 -28.596 1.00 47.53 239 SER A C 1
ATOM 1862 O O . SER A 1 239 ? -19.603 60.146 -28.718 1.00 47.53 239 SER A O 1
ATOM 1864 N N . SER A 1 240 ? -21.799 59.555 -28.755 1.00 52.06 240 SER A N 1
ATOM 1865 C CA . SER A 1 240 ? -21.871 58.338 -29.614 1.00 52.06 240 SER A CA 1
ATOM 1866 C C . SER A 1 240 ? -21.323 56.981 -29.079 1.00 52.06 240 SER A C 1
ATOM 1868 O O . SER A 1 240 ? -20.620 56.955 -28.077 1.00 52.06 240 SER A O 1
ATOM 1870 N N . PRO A 1 241 ? -21.739 55.813 -29.637 1.00 58.38 241 PRO A N 1
ATOM 1871 C CA . PRO A 1 241 ? -22.932 55.090 -29.180 1.00 58.38 241 PRO A CA 1
ATOM 1872 C C . PRO A 1 241 ? -22.694 53.600 -28.822 1.00 58.38 241 PRO A C 1
ATOM 1874 O O . PRO A 1 241 ? -21.803 52.935 -29.334 1.00 58.38 241 PRO A O 1
ATOM 1877 N N . THR A 1 242 ? -23.589 53.077 -27.981 1.00 52.62 242 THR A N 1
ATOM 1878 C CA . THR A 1 242 ? -24.161 51.714 -27.991 1.00 52.62 242 THR A CA 1
ATOM 1879 C C . THR A 1 242 ? -23.245 50.520 -28.309 1.00 52.62 242 THR A C 1
ATOM 1881 O O . THR A 1 242 ? -23.096 50.152 -29.470 1.00 52.62 242 THR A O 1
ATOM 1884 N N . GLN A 1 243 ? -22.839 49.764 -27.279 1.00 43.72 243 GLN A N 1
ATOM 1885 C CA . GLN A 1 243 ? -22.802 48.296 -27.362 1.00 43.72 243 GLN A CA 1
ATOM 1886 C C . GLN A 1 243 ? -23.299 47.652 -26.062 1.00 43.72 243 GLN A C 1
ATOM 1888 O O . GLN A 1 243 ? -22.765 47.873 -24.978 1.00 43.72 243 GLN A O 1
ATOM 1893 N N . MET A 1 244 ? -24.357 46.851 -26.208 1.00 51.75 244 MET A N 1
ATOM 1894 C CA . MET A 1 244 ? -24.862 45.920 -25.206 1.00 51.75 244 MET A CA 1
ATOM 1895 C C . MET A 1 244 ? -23.861 44.779 -25.016 1.00 51.75 244 MET A C 1
ATOM 1897 O O . MET A 1 244 ? -23.671 43.991 -25.935 1.00 51.75 244 MET A O 1
ATOM 1901 N N . PHE A 1 245 ? -23.315 44.625 -23.812 1.00 44.06 245 PHE A N 1
ATOM 1902 C CA . PHE A 1 245 ? -22.825 43.335 -23.329 1.00 44.06 245 PHE A CA 1
ATOM 1903 C C . PHE A 1 245 ? -23.209 43.186 -21.857 1.00 44.06 245 PHE A C 1
ATOM 1905 O O . PHE A 1 245 ? -22.775 43.950 -20.998 1.00 44.06 245 PHE A O 1
ATOM 1912 N N . GLY A 1 246 ? -24.093 42.223 -21.589 1.00 45.84 246 GLY A N 1
ATOM 1913 C CA . GLY A 1 246 ? -24.484 41.832 -20.239 1.00 45.84 246 GLY A CA 1
ATOM 1914 C C . GLY A 1 246 ? -23.361 41.072 -19.521 1.00 45.84 246 GLY A C 1
ATOM 1915 O O . GLY A 1 246 ? -22.485 40.495 -20.172 1.00 45.84 246 GLY A O 1
ATOM 1916 N N . PRO A 1 247 ? -23.367 41.044 -18.179 1.00 51.06 247 PRO A N 1
ATOM 1917 C CA . PRO A 1 247 ? -22.333 40.364 -17.420 1.00 51.06 247 PRO A CA 1
ATOM 1918 C C . PRO A 1 247 ? -22.523 38.843 -17.482 1.00 51.06 247 PRO A C 1
ATOM 1920 O O . PRO A 1 247 ? -23.523 38.296 -17.019 1.00 51.06 247 PRO A O 1
ATOM 1923 N N . VAL A 1 248 ? -21.519 38.150 -18.021 1.00 47.44 248 VAL A N 1
ATOM 1924 C CA . VAL A 1 248 ? -21.354 36.697 -17.897 1.00 47.44 248 VAL A CA 1
ATOM 1925 C C . VAL A 1 248 ? -21.013 36.385 -16.438 1.00 47.44 248 VAL A C 1
ATOM 1927 O O . VAL A 1 248 ? -19.889 36.605 -15.984 1.00 47.44 248 VAL A O 1
ATOM 1930 N N . GLN A 1 249 ? -21.993 35.877 -15.688 1.00 42.66 249 GLN A N 1
ATOM 1931 C CA . GLN A 1 249 ? -21.777 35.293 -14.366 1.00 42.66 249 GLN A CA 1
ATOM 1932 C C . GLN A 1 249 ? -20.885 34.050 -14.495 1.00 42.66 249 GLN A C 1
ATOM 1934 O O . GLN A 1 249 ? -21.333 32.978 -14.894 1.00 42.66 249 GLN A O 1
ATOM 1939 N N . LYS A 1 250 ? -19.609 34.176 -14.120 1.00 40.88 250 LYS A N 1
ATOM 1940 C CA . LYS A 1 250 ? -18.742 33.029 -13.828 1.00 40.88 250 LYS A CA 1
ATOM 1941 C C . LYS A 1 250 ? -19.153 32.433 -12.477 1.00 40.88 250 LYS A C 1
ATOM 1943 O O . LYS A 1 250 ? -18.610 32.805 -11.443 1.00 40.88 250 LYS A O 1
ATOM 1948 N N . GLN A 1 251 ? -20.114 31.513 -12.478 1.00 37.22 251 GLN A N 1
ATOM 1949 C CA . GLN A 1 251 ? -20.309 30.588 -11.360 1.00 37.22 251 GLN A CA 1
ATOM 1950 C C . GLN A 1 251 ? -19.273 29.462 -11.466 1.00 37.22 251 GLN A C 1
ATOM 1952 O O . GLN A 1 251 ? -19.495 28.439 -12.105 1.00 37.22 251 GLN A O 1
ATOM 1957 N N . THR A 1 252 ? -18.119 29.642 -10.828 1.00 36.94 252 THR A N 1
ATOM 1958 C CA . THR A 1 252 ? -17.249 28.524 -10.442 1.00 36.94 252 THR A CA 1
ATOM 1959 C C . THR A 1 252 ? -17.906 27.798 -9.275 1.00 36.94 252 THR A C 1
ATOM 1961 O O . THR A 1 252 ? -17.684 28.126 -8.113 1.00 36.94 252 THR A O 1
ATOM 1964 N N . GLN A 1 253 ? -18.780 26.846 -9.593 1.00 34.31 253 GLN A N 1
ATOM 1965 C CA . GLN A 1 253 ? -19.374 25.942 -8.619 1.00 34.31 253 GLN A CA 1
ATOM 1966 C C . GLN A 1 253 ? -18.362 24.823 -8.343 1.00 34.31 253 GLN A C 1
ATOM 1968 O O . GLN A 1 253 ? -18.279 23.838 -9.073 1.00 34.31 253 GLN A O 1
ATOM 1973 N N . THR A 1 254 ? -17.534 25.005 -7.317 1.00 38.91 254 THR A N 1
ATOM 1974 C CA . THR A 1 254 ? -16.630 23.973 -6.803 1.00 38.91 254 THR A CA 1
ATOM 1975 C C . THR A 1 254 ? -17.490 22.853 -6.218 1.00 38.91 254 THR A C 1
ATOM 1977 O O . THR A 1 254 ? -17.999 22.966 -5.103 1.00 38.91 254 THR A O 1
ATOM 1980 N N . GLN A 1 255 ? -17.734 21.793 -6.992 1.00 33.97 255 GLN A N 1
ATOM 1981 C CA . GLN A 1 255 ? -18.408 20.606 -6.473 1.00 33.97 255 GLN A CA 1
ATOM 1982 C C . GLN A 1 255 ? -17.535 19.987 -5.378 1.00 33.97 255 GLN A C 1
ATOM 1984 O O . GLN A 1 255 ? -16.361 19.687 -5.597 1.00 33.97 255 GLN A O 1
ATOM 1989 N N . LEU A 1 256 ? -18.106 19.831 -4.185 1.00 36.59 256 LEU A N 1
ATOM 1990 C CA . LEU A 1 256 ? -17.458 19.131 -3.082 1.00 36.59 256 LEU A CA 1
ATOM 1991 C C . LEU A 1 256 ? -17.228 17.666 -3.498 1.00 36.59 256 LEU A C 1
ATOM 1993 O O . LEU A 1 256 ? -18.162 17.037 -4.002 1.00 36.59 256 LEU A O 1
ATOM 1997 N N . PRO A 1 257 ? -16.021 17.106 -3.304 1.00 41.66 257 PRO A N 1
ATOM 1998 C CA . PRO A 1 257 ? -15.737 15.728 -3.679 1.00 41.66 257 PRO A CA 1
ATOM 1999 C C . PRO A 1 257 ? -16.615 14.768 -2.866 1.00 41.66 257 PRO A C 1
ATOM 2001 O O . PRO A 1 257 ? -16.603 14.775 -1.633 1.00 41.66 257 PRO A O 1
ATOM 2004 N N . VAL A 1 258 ? -17.393 13.950 -3.573 1.00 34.06 258 VAL A N 1
ATOM 2005 C CA . VAL A 1 258 ? -18.297 12.955 -2.989 1.00 34.06 258 VAL A CA 1
ATOM 2006 C C . VAL A 1 258 ? -17.476 11.706 -2.643 1.00 34.06 258 VAL A C 1
ATOM 2008 O O . VAL A 1 258 ? -16.857 11.101 -3.512 1.00 34.06 258 VAL A O 1
ATOM 2011 N N . SER A 1 259 ? -17.415 11.380 -1.352 1.00 38.28 259 SER A N 1
ATOM 2012 C CA . SER A 1 259 ? -16.708 10.223 -0.770 1.00 38.28 259 SER A CA 1
ATOM 2013 C C . SER A 1 259 ? -17.328 8.886 -1.216 1.00 38.28 259 SER A C 1
ATOM 2015 O O . SER A 1 259 ? -18.545 8.827 -1.374 1.00 38.28 259 SER A O 1
ATOM 2017 N N . SER A 1 260 ? -16.529 7.824 -1.402 1.00 36.59 260 SER A N 1
ATOM 2018 C CA . SER A 1 260 ? -16.963 6.534 -1.985 1.00 36.59 260 SER A CA 1
ATOM 2019 C C . SER A 1 260 ? -16.925 5.341 -1.019 1.00 36.59 260 SER A C 1
ATOM 2021 O O . SER A 1 260 ? -17.560 4.324 -1.274 1.00 36.59 260 SER A O 1
ATOM 2023 N N . MET A 1 261 ? -16.241 5.447 0.121 1.00 40.50 261 MET A N 1
ATOM 2024 C CA . MET A 1 261 ? -16.139 4.384 1.119 1.00 40.50 261 MET A CA 1
ATOM 2025 C C . MET A 1 261 ? -16.234 4.957 2.533 1.00 40.50 261 MET A C 1
ATOM 2027 O O . MET A 1 261 ? -15.267 5.447 3.115 1.00 40.50 261 MET A O 1
ATOM 2031 N N . ARG A 1 262 ? -17.422 4.854 3.137 1.00 44.25 262 ARG A N 1
ATOM 2032 C CA . ARG A 1 262 ? -17.591 5.114 4.568 1.00 44.25 262 ARG A CA 1
ATOM 2033 C C . ARG A 1 262 ? -17.092 3.903 5.349 1.00 44.25 262 ARG A C 1
ATOM 2035 O O . ARG A 1 262 ? -17.757 2.872 5.385 1.00 44.25 262 ARG A O 1
ATOM 2042 N N . TRP A 1 263 ? -15.953 4.041 6.019 1.00 41.03 263 TRP A N 1
ATOM 2043 C CA . TRP A 1 263 ? -15.493 3.046 6.985 1.00 41.03 263 TRP A CA 1
ATOM 2044 C C . TRP A 1 263 ? -16.391 3.102 8.228 1.00 41.03 263 TRP A C 1
ATOM 2046 O O . TRP A 1 263 ? -16.206 3.927 9.123 1.00 41.03 263 TRP A O 1
ATOM 2056 N N . THR A 1 264 ? -17.427 2.268 8.268 1.00 43.00 264 THR A N 1
ATOM 2057 C CA . THR A 1 264 ? -18.089 1.917 9.524 1.00 43.00 264 THR A CA 1
ATOM 2058 C C . THR A 1 264 ? -17.363 0.698 10.076 1.00 43.00 264 THR A C 1
ATOM 2060 O O . THR A 1 264 ? -17.355 -0.320 9.380 1.00 43.00 264 THR A O 1
ATOM 2063 N N . PRO A 1 265 ? -16.757 0.744 11.277 1.00 41.69 265 PRO A N 1
ATOM 2064 C CA . PRO A 1 265 ? -16.350 -0.485 11.936 1.00 41.69 265 PRO A CA 1
ATOM 2065 C C . PRO A 1 265 ? -17.622 -1.317 12.061 1.00 41.69 265 PRO A C 1
ATOM 2067 O O . PRO A 1 265 ? -18.559 -0.908 12.745 1.00 41.69 265 PRO A O 1
ATOM 2070 N N . ALA A 1 266 ? -17.708 -2.408 11.296 1.00 42.34 266 ALA A N 1
ATOM 2071 C CA . ALA A 1 266 ? -18.834 -3.313 11.387 1.00 42.34 266 ALA A CA 1
ATOM 2072 C C . ALA A 1 266 ? -18.868 -3.782 12.840 1.00 42.34 266 ALA A C 1
ATOM 2074 O O . ALA A 1 266 ? -17.929 -4.435 13.310 1.00 42.34 266 ALA A O 1
ATOM 2075 N N . GLU A 1 267 ? -19.906 -3.384 13.573 1.00 39.97 267 GLU A N 1
ATOM 2076 C CA . GLU A 1 267 ? -20.235 -4.040 14.823 1.00 39.97 267 GLU A CA 1
ATOM 2077 C C . GLU A 1 267 ? -20.459 -5.496 14.443 1.00 39.97 267 GLU A C 1
ATOM 2079 O O . GLU A 1 267 ? -21.424 -5.834 13.762 1.00 39.97 267 GLU A O 1
ATOM 2084 N N . ALA A 1 268 ? -19.471 -6.336 14.751 1.00 40.59 268 ALA A N 1
ATOM 2085 C CA . ALA A 1 268 ? -19.612 -7.769 14.637 1.00 40.59 268 ALA A CA 1
ATOM 2086 C C . ALA A 1 268 ? -20.756 -8.143 15.576 1.00 40.59 268 ALA A C 1
ATOM 2088 O O . ALA A 1 268 ? -20.559 -8.247 16.788 1.00 40.59 268 ALA A O 1
ATOM 2089 N N . ASP A 1 269 ? -21.953 -8.242 15.009 1.00 35.25 269 ASP A N 1
ATOM 2090 C CA . ASP A 1 269 ? -23.110 -8.804 15.667 1.00 35.25 269 ASP A CA 1
ATOM 2091 C C . ASP A 1 269 ? -22.721 -10.248 15.995 1.00 35.25 269 ASP A C 1
ATOM 2093 O O . ASP A 1 269 ? -22.580 -11.110 15.125 1.00 35.25 269 ASP A O 1
ATOM 2097 N N . ASN A 1 270 ? -22.350 -10.456 17.257 1.00 38.44 270 ASN A N 1
ATOM 2098 C CA . ASN A 1 270 ? -21.690 -11.657 17.759 1.00 38.44 270 ASN A CA 1
ATOM 2099 C C . ASN A 1 270 ? -22.710 -12.784 17.994 1.00 38.44 270 ASN A C 1
ATOM 2101 O O . ASN A 1 270 ? -22.682 -13.482 19.006 1.00 38.44 270 ASN A O 1
ATOM 2105 N N . SER A 1 271 ? -23.656 -12.926 17.073 1.00 37.97 271 SER A N 1
ATOM 2106 C CA . SER A 1 271 ? -24.846 -13.753 17.199 1.00 37.97 271 SER A CA 1
ATOM 2107 C C . SER A 1 271 ? -24.929 -14.742 16.032 1.00 37.97 271 SER A C 1
ATOM 2109 O O . SER A 1 271 ? -25.878 -14.715 15.263 1.00 37.97 271 SER A O 1
ATOM 2111 N N . ASN A 1 272 ? -23.900 -15.594 15.873 1.00 35.53 272 ASN A N 1
ATOM 2112 C CA . ASN A 1 272 ? -23.976 -16.979 15.346 1.00 35.53 272 ASN A CA 1
ATOM 2113 C C . ASN A 1 272 ? -22.615 -17.508 14.852 1.00 35.53 272 ASN A C 1
ATOM 2115 O O . ASN A 1 272 ? -22.450 -17.871 13.688 1.00 35.53 272 ASN A O 1
ATOM 2119 N N . ALA A 1 273 ? -21.640 -17.655 15.751 1.00 31.59 273 ALA A N 1
ATOM 2120 C CA . ALA A 1 273 ? -20.567 -18.627 15.534 1.00 31.59 273 ALA A CA 1
ATOM 2121 C C . ALA A 1 273 ? -21.035 -19.992 16.062 1.00 31.59 273 ALA A C 1
ATOM 2123 O O . ALA A 1 273 ? -20.654 -20.438 17.145 1.00 31.59 273 ALA A O 1
ATOM 2124 N N . HIS A 1 27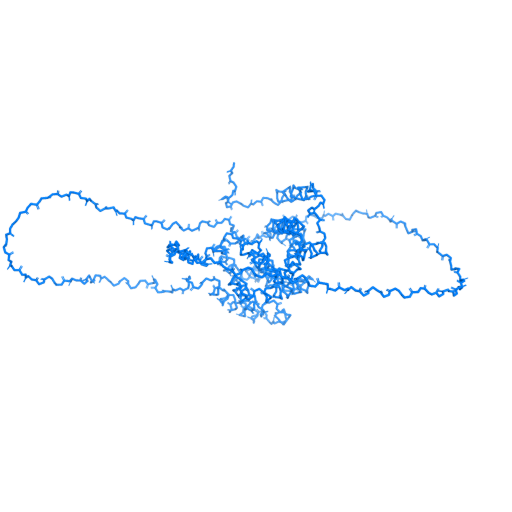4 ? -21.923 -20.645 15.309 1.00 37.56 274 HIS A N 1
ATOM 2125 C CA . HIS A 1 274 ? -22.193 -22.060 15.515 1.00 37.56 274 HIS A CA 1
ATOM 2126 C C . HIS A 1 274 ? -20.927 -22.863 15.197 1.00 37.56 274 HIS A C 1
ATOM 2128 O O . HIS A 1 274 ? -20.342 -22.742 14.123 1.00 37.56 274 HIS A O 1
ATOM 2134 N N . ARG A 1 275 ? -20.538 -23.673 16.187 1.00 34.88 275 ARG A N 1
ATOM 2135 C CA . ARG A 1 275 ? -19.636 -24.827 16.131 1.00 34.88 275 ARG A CA 1
ATOM 2136 C C . ARG A 1 275 ? -19.498 -25.414 14.720 1.00 34.88 275 ARG A C 1
ATOM 2138 O O . ARG A 1 275 ? -20.412 -26.088 14.254 1.00 34.88 275 ARG A O 1
ATOM 2145 N N . TYR A 1 276 ? -18.322 -25.264 14.117 1.00 33.06 276 TYR A N 1
ATOM 2146 C CA . TYR A 1 276 ? -17.825 -26.281 13.198 1.00 33.06 276 TYR A CA 1
ATOM 2147 C C . TYR A 1 276 ? -17.016 -27.286 14.009 1.00 33.06 276 TYR A C 1
ATOM 2149 O O . TYR A 1 276 ? -16.030 -26.951 14.662 1.00 33.06 276 TYR A O 1
ATOM 2157 N N . SER A 1 277 ? -17.539 -28.505 14.015 1.00 33.50 277 SER A N 1
ATOM 2158 C CA . SER A 1 277 ? -16.928 -29.725 14.511 1.00 33.50 277 SER A CA 1
ATOM 2159 C C . SER A 1 277 ? -15.576 -29.988 13.853 1.00 33.50 277 SER A C 1
ATOM 2161 O O . SER A 1 277 ? -15.429 -29.825 12.642 1.00 33.50 277 SER A O 1
ATOM 2163 N N . GLU A 1 278 ? -14.632 -30.461 14.666 1.00 38.88 278 GLU A N 1
ATOM 2164 C CA . GLU A 1 278 ? -13.452 -31.209 14.240 1.00 38.88 278 GLU A CA 1
ATOM 2165 C C . GLU A 1 278 ? -13.818 -32.236 13.164 1.00 38.88 278 GLU A C 1
ATOM 2167 O O . GLU A 1 278 ? -14.684 -33.087 13.372 1.00 38.88 278 GLU A O 1
ATOM 2172 N N . GLN A 1 279 ? -13.128 -32.188 12.027 1.00 36.19 279 GLN A N 1
ATOM 2173 C CA . GLN A 1 279 ? -13.140 -33.280 11.067 1.00 36.19 279 GLN A CA 1
ATOM 2174 C C . GLN A 1 279 ? -11.712 -33.557 10.590 1.00 36.19 279 GLN A C 1
ATOM 2176 O O . GLN A 1 279 ? -11.148 -32.823 9.786 1.00 36.19 279 GLN A O 1
ATOM 2181 N N . ASN A 1 280 ? -11.157 -34.618 11.180 1.00 34.53 280 ASN A N 1
ATOM 2182 C CA . ASN A 1 280 ? -10.080 -35.509 10.746 1.00 34.53 280 ASN A CA 1
ATOM 2183 C C . ASN A 1 280 ? -9.139 -35.047 9.621 1.00 34.53 280 ASN A C 1
ATOM 2185 O O . ASN A 1 280 ? -9.478 -35.075 8.438 1.00 34.53 280 ASN A O 1
ATOM 2189 N N . SER A 1 281 ? -7.882 -34.831 10.003 1.00 32.97 281 SER A N 1
ATOM 2190 C CA . SER A 1 281 ? -6.714 -34.887 9.123 1.00 32.97 281 SER A CA 1
ATOM 2191 C C . SER A 1 281 ? -6.391 -36.343 8.749 1.00 32.97 281 SER A C 1
ATOM 2193 O O . SER A 1 281 ? -6.280 -37.175 9.654 1.00 32.97 281 SER A O 1
ATOM 2195 N N . PRO A 1 282 ? -6.170 -36.688 7.468 1.00 38.72 282 PRO A N 1
ATOM 2196 C CA . PRO A 1 282 ? -5.533 -37.944 7.112 1.00 38.72 282 PRO A CA 1
ATOM 2197 C C . PRO A 1 282 ? -4.010 -37.821 7.242 1.00 38.72 282 PRO A C 1
ATOM 2199 O O . PRO A 1 282 ? -3.376 -36.896 6.736 1.00 38.72 282 PRO A O 1
ATOM 2202 N N . THR A 1 283 ? -3.449 -38.793 7.947 1.00 42.72 283 THR A N 1
ATOM 2203 C CA . THR A 1 283 ? -2.033 -39.065 8.176 1.00 42.72 283 THR A CA 1
ATOM 2204 C C . THR A 1 283 ? -1.274 -39.192 6.851 1.00 42.72 283 THR A C 1
ATOM 2206 O O . THR A 1 283 ? -1.524 -40.113 6.074 1.00 42.72 283 THR A O 1
ATOM 2209 N N . SER A 1 284 ? -0.321 -38.299 6.585 1.00 36.69 284 SER A N 1
ATOM 2210 C CA . SER A 1 284 ? 0.654 -38.456 5.504 1.00 36.69 284 SER A CA 1
ATOM 2211 C C . SER A 1 284 ? 1.869 -39.237 6.010 1.00 36.69 284 SER A C 1
ATOM 2213 O O . SER A 1 284 ? 2.581 -38.823 6.923 1.00 36.69 284 SER A O 1
ATOM 2215 N N . HIS A 1 285 ? 2.077 -40.410 5.415 1.00 37.84 285 HIS A N 1
ATOM 2216 C CA . HIS A 1 285 ? 3.208 -41.294 5.665 1.00 37.84 285 HIS A CA 1
ATOM 2217 C C . HIS A 1 285 ? 4.541 -40.646 5.260 1.00 37.84 285 HIS A C 1
ATOM 2219 O O . HIS A 1 285 ? 4.703 -40.161 4.141 1.00 37.84 285 HIS A O 1
ATOM 2225 N N . SER A 1 286 ? 5.513 -40.701 6.170 1.00 35.50 286 SER A N 1
ATOM 2226 C CA . SER A 1 286 ? 6.915 -40.366 5.936 1.00 35.50 286 SER A CA 1
ATOM 2227 C C . SER A 1 286 ? 7.593 -41.439 5.078 1.00 35.50 286 SER A C 1
ATOM 2229 O O . SER A 1 286 ? 7.806 -42.561 5.536 1.00 35.50 286 SER A O 1
ATOM 2231 N N . MET A 1 287 ? 7.974 -41.089 3.849 1.00 39.94 287 MET A N 1
ATOM 2232 C CA . MET A 1 287 ? 8.938 -41.856 3.057 1.00 39.94 287 MET A CA 1
ATOM 2233 C C . MET A 1 287 ? 10.346 -41.369 3.402 1.00 39.94 287 MET A C 1
ATOM 2235 O O . MET A 1 287 ? 10.759 -40.264 3.060 1.00 39.94 287 MET A O 1
ATOM 2239 N N . GLN A 1 288 ? 11.044 -42.215 4.148 1.00 37.75 288 GLN A N 1
ATOM 2240 C CA . GLN A 1 288 ? 12.418 -42.076 4.598 1.00 37.75 288 GLN A CA 1
ATOM 2241 C C . GLN A 1 288 ? 13.343 -42.557 3.468 1.00 37.75 288 GLN A C 1
ATOM 2243 O O . GLN A 1 288 ? 13.405 -43.752 3.187 1.00 37.75 288 GLN A O 1
ATOM 2248 N N . SER A 1 289 ? 14.038 -41.645 2.784 1.00 40.38 289 SER A N 1
ATOM 2249 C CA . SER A 1 289 ? 15.059 -42.010 1.794 1.00 40.38 289 SER A CA 1
ATOM 2250 C C . SER A 1 289 ? 16.432 -42.107 2.460 1.00 40.38 289 SER A C 1
ATOM 2252 O O . SER A 1 289 ? 17.047 -41.093 2.796 1.00 40.38 289 SER A O 1
ATOM 2254 N N . ASN A 1 290 ? 16.906 -43.341 2.630 1.00 40.50 290 ASN A N 1
ATOM 2255 C CA . ASN A 1 290 ? 18.295 -43.670 2.943 1.00 40.50 290 ASN A CA 1
ATOM 2256 C C . ASN A 1 290 ? 19.220 -43.218 1.803 1.00 40.50 290 ASN A C 1
ATOM 2258 O O . ASN A 1 290 ? 19.014 -43.611 0.655 1.00 40.50 290 ASN A O 1
ATOM 2262 N N . ILE A 1 291 ? 20.276 -42.470 2.129 1.00 40.19 291 ILE A N 1
ATOM 2263 C CA . ILE A 1 291 ? 21.416 -42.231 1.235 1.00 40.19 291 ILE A CA 1
ATOM 2264 C C . ILE A 1 291 ? 22.636 -42.928 1.852 1.00 40.19 291 ILE A C 1
ATOM 2266 O O . ILE A 1 291 ? 22.971 -42.630 3.001 1.00 40.19 291 ILE A O 1
ATOM 2270 N N . PRO A 1 292 ? 23.302 -43.853 1.138 1.00 47.59 292 PRO A N 1
ATOM 2271 C CA . PRO A 1 292 ? 24.534 -44.460 1.606 1.00 47.59 292 PRO A CA 1
ATOM 2272 C C . PRO A 1 292 ? 25.735 -43.549 1.335 1.00 47.59 292 PRO A C 1
ATOM 2274 O O . PRO A 1 292 ? 25.920 -43.012 0.243 1.00 47.59 292 PRO A O 1
ATOM 2277 N N . SER A 1 293 ? 26.573 -43.427 2.357 1.00 44.28 293 SER A N 1
ATOM 2278 C CA . SER A 1 293 ? 27.888 -42.801 2.324 1.00 44.28 293 SER A CA 1
ATOM 2279 C C . SER A 1 293 ? 28.863 -43.643 1.498 1.00 44.28 293 SER A C 1
ATOM 2281 O O . SER A 1 293 ? 29.164 -44.777 1.869 1.00 44.28 293 SER A O 1
ATOM 2283 N N . SER A 1 294 ? 29.426 -43.078 0.429 1.00 46.75 294 SER A N 1
ATOM 2284 C CA . SER A 1 294 ? 30.622 -43.624 -0.220 1.00 46.75 294 SER A CA 1
ATOM 2285 C C . SER A 1 294 ? 31.695 -42.550 -0.349 1.00 46.75 294 SER A C 1
ATOM 2287 O O . SER A 1 294 ? 31.565 -41.568 -1.074 1.00 46.75 294 SER A O 1
ATOM 2289 N N . ASN A 1 295 ? 32.749 -42.797 0.414 1.00 41.78 295 ASN A N 1
ATOM 2290 C CA . ASN A 1 295 ? 34.018 -42.108 0.499 1.00 41.78 295 ASN A CA 1
ATOM 2291 C C . ASN A 1 295 ? 34.907 -42.526 -0.688 1.00 41.78 295 ASN A C 1
ATOM 2293 O O . ASN A 1 295 ? 35.146 -43.722 -0.859 1.00 41.78 295 ASN A O 1
ATOM 2297 N N . SER A 1 296 ? 35.424 -41.595 -1.493 1.00 41.09 296 SER A N 1
ATOM 2298 C CA . SER A 1 296 ? 36.654 -41.798 -2.285 1.00 41.09 296 SER A CA 1
ATOM 2299 C C . SER A 1 296 ? 37.211 -40.450 -2.735 1.00 41.09 296 SER A C 1
ATOM 2301 O O . SER A 1 296 ? 36.525 -39.674 -3.395 1.00 41.09 296 SER A O 1
ATOM 2303 N N . GLY A 1 297 ? 38.460 -40.174 -2.369 1.00 42.72 297 GLY A N 1
ATOM 2304 C CA . GLY A 1 297 ? 39.205 -39.030 -2.870 1.00 42.72 297 GLY A CA 1
ATOM 2305 C C . GLY A 1 297 ? 39.732 -39.252 -4.286 1.00 42.72 297 GLY A C 1
ATOM 2306 O O . GLY A 1 297 ? 40.022 -40.378 -4.681 1.00 42.72 297 GLY A O 1
ATOM 2307 N N . ALA A 1 298 ? 39.927 -38.153 -5.007 1.00 41.47 298 ALA A N 1
ATOM 2308 C CA . ALA A 1 298 ? 40.953 -38.021 -6.031 1.00 41.47 298 ALA A CA 1
ATOM 2309 C C . ALA A 1 298 ? 41.243 -36.532 -6.249 1.00 41.47 298 ALA A C 1
ATOM 2311 O O . ALA A 1 298 ? 40.355 -35.735 -6.540 1.00 41.47 298 ALA A O 1
ATOM 2312 N N . GLN A 1 299 ? 42.513 -36.181 -6.070 1.00 47.06 299 GLN A N 1
ATOM 2313 C CA . GLN A 1 299 ? 43.122 -34.950 -6.549 1.00 47.06 299 GLN A CA 1
ATOM 2314 C C . GLN A 1 299 ? 42.940 -34.840 -8.065 1.00 47.06 299 GLN A C 1
ATOM 2316 O O . GLN A 1 299 ? 43.240 -35.797 -8.775 1.00 47.06 299 GLN A O 1
ATOM 2321 N N . GLN A 1 300 ? 42.582 -33.657 -8.565 1.00 42.47 300 GLN A N 1
ATOM 2322 C CA . GLN A 1 300 ? 43.064 -33.194 -9.863 1.00 42.47 300 GLN A CA 1
ATOM 2323 C C . GLN A 1 300 ? 43.032 -31.668 -9.941 1.00 42.47 300 GLN A C 1
ATOM 2325 O O . GLN A 1 300 ? 42.078 -31.008 -9.539 1.00 42.47 300 GLN A O 1
ATOM 2330 N N . ALA A 1 301 ? 44.163 -31.141 -10.390 1.00 44.53 301 ALA A N 1
ATOM 2331 C CA . ALA A 1 301 ? 44.485 -29.737 -10.522 1.00 44.53 301 ALA A CA 1
ATOM 2332 C C . ALA A 1 301 ? 44.014 -29.153 -11.866 1.00 44.53 301 ALA A C 1
ATOM 2334 O O . ALA A 1 301 ? 43.819 -29.893 -12.829 1.00 44.53 301 ALA A O 1
ATOM 2335 N N . ALA A 1 302 ? 44.027 -27.812 -11.904 1.00 40.69 302 ALA A N 1
ATOM 2336 C CA . ALA A 1 302 ? 44.038 -26.898 -13.058 1.00 40.69 302 ALA A CA 1
ATOM 2337 C C . ALA A 1 302 ? 42.671 -26.433 -13.615 1.00 40.69 302 ALA A C 1
ATOM 2339 O O . ALA A 1 302 ? 41.676 -27.133 -13.462 1.00 40.69 302 ALA A O 1
ATOM 2340 N N . PRO A 1 303 ? 42.608 -25.305 -14.357 1.00 47.84 303 PRO A N 1
ATOM 2341 C CA . PRO A 1 303 ? 43.438 -24.095 -14.327 1.00 47.84 303 PRO A CA 1
ATOM 2342 C C . PRO A 1 303 ? 42.605 -22.814 -14.096 1.00 47.84 303 PRO A C 1
ATOM 2344 O O . PRO A 1 303 ? 41.425 -22.715 -14.423 1.00 47.84 303 PRO A O 1
ATOM 2347 N N . SER A 1 304 ? 43.263 -21.783 -13.577 1.00 41.22 304 SER A N 1
ATOM 2348 C CA . SER A 1 304 ? 42.755 -20.418 -13.461 1.00 41.22 304 SER A CA 1
ATOM 2349 C C . SER A 1 304 ? 42.690 -19.746 -14.840 1.00 41.22 304 SER A C 1
ATOM 2351 O O . SER A 1 304 ? 43.721 -19.417 -15.429 1.00 41.22 304 SER A O 1
ATOM 2353 N N . HIS A 1 305 ? 41.482 -19.498 -15.352 1.00 39.69 305 HIS A N 1
ATOM 2354 C CA . HIS A 1 305 ? 41.268 -18.597 -16.487 1.00 39.69 305 HIS A CA 1
ATOM 2355 C C . HIS A 1 305 ? 40.987 -17.174 -15.998 1.00 39.69 305 HIS A C 1
ATOM 2357 O O . HIS A 1 305 ? 39.879 -16.826 -15.595 1.00 39.69 305 HIS A O 1
ATOM 2363 N N . ASN A 1 306 ? 42.038 -16.355 -16.056 1.00 34.84 306 ASN A N 1
ATOM 2364 C CA . ASN A 1 306 ? 41.976 -14.899 -16.017 1.00 34.84 306 ASN A CA 1
ATOM 2365 C C . ASN A 1 306 ? 41.311 -14.397 -17.308 1.00 34.84 306 ASN A C 1
ATOM 2367 O O . ASN A 1 306 ? 41.933 -14.416 -18.369 1.00 34.84 306 ASN A O 1
ATOM 2371 N N . TYR A 1 307 ? 40.072 -13.919 -17.222 1.00 35.97 307 TYR A N 1
ATOM 2372 C CA . TYR A 1 307 ? 39.493 -13.068 -18.260 1.00 35.97 307 TYR A CA 1
ATOM 2373 C C . TYR A 1 307 ? 39.744 -11.606 -17.896 1.00 35.97 307 TYR A C 1
ATOM 2375 O O . TYR A 1 307 ? 38.983 -10.984 -17.158 1.00 35.97 307 TYR A O 1
ATOM 2383 N N . SER A 1 308 ? 40.835 -11.059 -18.429 1.00 34.44 308 SER A N 1
ATOM 2384 C CA . SER A 1 308 ? 41.056 -9.616 -18.500 1.00 34.44 308 SER A CA 1
ATOM 2385 C C . SER A 1 308 ? 40.118 -9.038 -19.560 1.00 34.44 308 SER A C 1
ATOM 2387 O O . SER A 1 308 ? 40.324 -9.228 -20.758 1.00 34.44 308 SER A O 1
ATOM 2389 N N . VAL A 1 309 ? 39.066 -8.350 -19.124 1.00 37.78 309 VAL A N 1
ATOM 2390 C CA . VAL A 1 309 ? 38.183 -7.582 -20.008 1.00 37.78 309 VAL A CA 1
ATOM 2391 C C . VAL A 1 309 ? 38.864 -6.246 -20.305 1.00 37.78 309 VAL A C 1
ATOM 2393 O O . VAL A 1 309 ? 38.906 -5.350 -19.464 1.00 37.78 309 VAL A O 1
ATOM 2396 N N . ASN A 1 310 ? 39.424 -6.132 -21.509 1.00 33.22 310 ASN A N 1
ATOM 2397 C CA . ASN A 1 310 ? 39.898 -4.874 -22.078 1.00 33.22 310 ASN A CA 1
ATOM 2398 C C . ASN A 1 310 ? 38.692 -3.973 -22.389 1.00 33.22 310 ASN A C 1
ATOM 2400 O O . ASN A 1 310 ? 37.912 -4.263 -23.295 1.00 33.22 310 ASN A O 1
ATOM 2404 N N . TYR A 1 311 ? 38.563 -2.857 -21.673 1.00 35.19 311 TYR A N 1
ATOM 2405 C CA . TYR A 1 311 ? 37.690 -1.754 -22.068 1.00 35.19 311 TYR A CA 1
ATOM 2406 C C . TYR A 1 311 ? 38.380 -0.950 -23.180 1.00 35.19 311 TYR A C 1
ATOM 2408 O O . TYR A 1 311 ? 39.261 -0.136 -22.911 1.00 35.19 311 TYR A O 1
ATOM 2416 N N . MET A 1 312 ? 37.987 -1.167 -24.439 1.00 38.00 312 MET A N 1
ATOM 2417 C CA . MET A 1 312 ? 38.244 -0.188 -25.498 1.00 38.00 312 MET A CA 1
ATOM 2418 C C . MET A 1 312 ? 37.193 0.919 -25.412 1.00 38.00 312 MET A C 1
ATOM 2420 O O . MET A 1 312 ? 36.018 0.705 -25.702 1.00 38.00 312 MET A O 1
ATOM 2424 N N . HIS A 1 313 ? 37.634 2.115 -25.028 1.00 39.25 313 HIS A N 1
ATOM 2425 C CA . HIS A 1 313 ? 36.909 3.356 -25.279 1.00 39.25 313 HIS A CA 1
ATOM 2426 C C . HIS A 1 313 ? 36.901 3.648 -26.788 1.00 39.25 313 HIS A C 1
ATOM 2428 O O . HIS A 1 313 ? 37.981 3.758 -27.374 1.00 39.25 313 HIS A O 1
ATOM 2434 N N . PRO A 1 314 ? 35.743 3.854 -27.436 1.00 48.34 314 PRO A N 1
ATOM 2435 C CA . PRO A 1 314 ? 35.720 4.555 -28.705 1.00 48.34 314 PRO A CA 1
ATOM 2436 C C . PRO A 1 314 ? 35.836 6.060 -28.434 1.00 48.34 314 PRO A C 1
ATOM 2438 O O . PRO A 1 314 ? 34.984 6.667 -27.784 1.00 48.34 314 PRO A O 1
ATOM 2441 N N . ALA A 1 315 ? 36.920 6.655 -28.929 1.00 37.75 315 ALA A N 1
ATOM 2442 C CA . ALA A 1 315 ? 37.067 8.097 -29.044 1.00 37.75 315 ALA A CA 1
ATOM 2443 C C . ALA A 1 315 ? 36.049 8.617 -30.070 1.00 37.75 315 ALA A C 1
ATOM 2445 O O . ALA A 1 315 ? 36.146 8.322 -31.261 1.00 37.75 315 ALA A O 1
ATOM 2446 N N . ILE A 1 316 ? 35.063 9.381 -29.603 1.00 42.19 316 ILE A N 1
ATOM 2447 C CA . ILE A 1 316 ? 34.156 10.136 -30.466 1.00 42.19 316 ILE A CA 1
ATOM 2448 C C . ILE A 1 316 ? 34.893 11.413 -30.879 1.00 42.19 316 ILE A C 1
ATOM 2450 O O . ILE A 1 316 ? 35.159 12.286 -30.056 1.00 42.19 316 ILE A O 1
ATOM 2454 N N . GLN A 1 317 ? 35.256 11.485 -32.159 1.00 42.50 317 GLN A N 1
ATOM 2455 C CA . GLN A 1 317 ? 35.717 12.703 -32.815 1.00 42.50 317 GLN A CA 1
ATOM 2456 C C . GLN A 1 317 ? 34.526 13.643 -33.036 1.00 42.50 317 GLN A C 1
ATOM 2458 O O . GLN A 1 317 ? 33.548 13.280 -33.688 1.00 42.50 317 GLN A O 1
ATOM 2463 N N . SER A 1 318 ? 34.627 14.859 -32.507 1.00 40.34 318 SER A N 1
ATOM 2464 C CA . SER A 1 318 ? 33.711 15.963 -32.795 1.00 40.34 318 SER A CA 1
ATOM 2465 C C . SER A 1 318 ? 34.025 16.576 -34.166 1.00 40.34 318 SER A C 1
ATOM 2467 O O . SER A 1 318 ? 35.182 16.933 -34.399 1.00 40.34 318 SER A O 1
ATOM 2469 N N . PRO A 1 319 ? 33.038 16.791 -35.053 1.00 53.59 319 PRO A N 1
ATOM 2470 C CA . PRO A 1 319 ? 33.213 17.673 -36.193 1.00 53.59 319 PRO A CA 1
ATOM 2471 C C . PRO A 1 319 ? 32.936 19.128 -35.793 1.00 53.59 319 PRO A C 1
ATOM 2473 O O . PRO A 1 319 ? 31.896 19.471 -35.229 1.00 53.59 319 PRO A O 1
ATOM 2476 N N . VAL A 1 320 ? 33.908 19.979 -36.106 1.00 46.94 320 VAL A N 1
ATOM 2477 C CA . VAL A 1 320 ? 33.823 21.440 -36.097 1.00 46.94 320 VAL A CA 1
ATOM 2478 C C . VAL A 1 320 ? 33.190 21.892 -37.413 1.00 46.94 320 VAL A C 1
ATOM 2480 O O . VAL A 1 320 ? 33.674 21.514 -38.478 1.00 46.94 320 VAL A O 1
ATOM 2483 N N . GLY A 1 321 ? 32.174 22.755 -37.345 1.00 40.53 321 GLY A N 1
ATOM 2484 C CA . GLY A 1 321 ? 31.805 23.635 -38.457 1.00 40.53 321 GLY A CA 1
ATOM 2485 C C . GLY A 1 321 ? 30.304 23.845 -38.645 1.00 40.53 321 GLY A C 1
ATOM 2486 O O . GLY A 1 321 ? 29.565 22.887 -38.840 1.00 40.53 321 GLY A O 1
ATOM 2487 N N . GLY A 1 322 ? 29.880 25.113 -38.676 1.00 39.19 322 GLY A N 1
ATOM 2488 C CA . GLY A 1 322 ? 28.657 25.503 -39.385 1.00 39.19 322 GLY A CA 1
ATOM 2489 C C . GLY A 1 322 ? 27.703 26.427 -38.639 1.00 39.19 322 GLY A C 1
ATOM 2490 O O . GLY A 1 322 ? 26.598 26.036 -38.288 1.00 39.19 322 GLY A O 1
ATOM 2491 N N . THR A 1 323 ? 28.109 27.677 -38.451 1.00 45.41 323 THR A N 1
ATOM 2492 C CA . THR A 1 323 ? 27.245 28.815 -38.121 1.00 45.41 323 THR A CA 1
ATOM 2493 C C . THR A 1 323 ? 26.320 29.133 -39.306 1.00 45.41 323 THR A C 1
ATOM 2495 O O . THR A 1 323 ? 26.834 29.461 -40.368 1.00 45.41 323 THR A O 1
ATOM 2498 N N . MET A 1 324 ? 24.993 29.109 -39.138 1.00 40.59 324 MET A N 1
ATOM 2499 C CA . MET A 1 324 ? 24.058 30.093 -39.722 1.00 40.59 324 MET A CA 1
ATOM 2500 C C . MET A 1 324 ? 22.698 30.008 -39.020 1.00 40.59 324 MET A C 1
ATOM 2502 O O . MET A 1 324 ? 22.153 28.930 -38.800 1.00 40.59 324 MET A O 1
ATOM 2506 N N . GLY A 1 325 ? 22.208 31.176 -38.609 1.00 47.62 325 GLY A N 1
ATOM 2507 C CA . GLY A 1 325 ? 21.102 31.343 -37.681 1.00 47.62 325 GLY A CA 1
ATOM 2508 C C . GLY A 1 325 ? 19.726 31.034 -38.259 1.00 47.62 325 GLY A C 1
ATOM 2509 O O . GLY A 1 325 ? 19.388 31.411 -39.377 1.00 47.62 325 GLY A O 1
ATOM 2510 N N . MET A 1 326 ? 18.910 30.425 -37.408 1.00 44.50 326 MET A N 1
ATOM 2511 C CA . MET A 1 326 ? 17.459 30.518 -37.437 1.00 44.50 326 MET A CA 1
ATOM 2512 C C . MET A 1 326 ? 17.031 30.959 -36.042 1.00 44.50 326 MET A C 1
ATOM 2514 O O . MET A 1 326 ? 17.446 30.368 -35.045 1.00 44.50 326 MET A O 1
ATOM 2518 N N . ALA A 1 327 ? 16.266 32.044 -35.986 1.00 48.56 327 ALA A N 1
ATOM 2519 C CA . ALA A 1 327 ? 15.734 32.625 -34.766 1.00 48.56 327 ALA A CA 1
ATOM 2520 C C . ALA A 1 327 ? 14.901 31.580 -34.004 1.00 48.56 327 ALA A C 1
ATOM 2522 O O . ALA A 1 327 ? 13.813 31.208 -34.437 1.00 48.56 327 ALA A O 1
ATOM 2523 N N . GLN A 1 328 ? 15.439 31.088 -32.887 1.00 42.66 328 GLN A N 1
ATOM 2524 C CA . GLN A 1 328 ? 14.688 30.334 -31.893 1.00 42.66 328 GLN A CA 1
ATOM 2525 C C . GLN A 1 328 ? 14.192 31.307 -30.835 1.00 42.66 328 GLN A C 1
ATOM 2527 O O . GLN A 1 328 ? 14.983 31.973 -30.171 1.00 42.66 328 GLN A O 1
ATOM 2532 N N . ASP A 1 329 ? 12.875 31.364 -30.720 1.00 42.28 329 ASP A N 1
ATOM 2533 C CA . ASP A 1 329 ? 12.129 32.071 -29.692 1.00 42.28 329 ASP A CA 1
ATOM 2534 C C . ASP A 1 329 ? 12.461 31.450 -28.317 1.00 42.28 329 ASP A C 1
ATOM 2536 O O . ASP A 1 329 ? 12.141 30.276 -28.080 1.00 42.28 329 ASP A O 1
ATOM 2540 N N . PRO A 1 330 ? 13.162 32.155 -27.411 1.00 46.72 330 PRO A N 1
ATOM 2541 C CA . PRO A 1 330 ? 13.325 31.701 -26.042 1.00 46.72 330 PRO A CA 1
ATOM 2542 C C . PRO A 1 330 ? 12.038 32.056 -25.285 1.00 46.72 330 PRO A C 1
ATOM 2544 O O . PRO A 1 330 ? 11.463 33.108 -25.520 1.00 46.72 330 PRO A O 1
ATOM 2547 N N . HIS A 1 331 ? 11.616 31.229 -24.328 1.00 42.94 331 HIS A N 1
ATOM 2548 C CA . HIS A 1 331 ? 10.471 31.468 -23.423 1.00 42.94 331 HIS A CA 1
ATOM 2549 C C . HIS A 1 331 ? 9.112 30.869 -23.827 1.00 42.94 331 HIS A C 1
ATOM 2551 O O . HIS A 1 331 ? 8.078 31.521 -23.752 1.00 42.94 331 HIS A O 1
ATOM 2557 N N . ALA A 1 332 ? 9.072 29.557 -24.061 1.00 39.84 332 ALA A N 1
ATOM 2558 C CA . ALA A 1 332 ? 7.886 28.765 -23.724 1.00 39.84 332 ALA A CA 1
ATOM 2559 C C . ALA A 1 332 ? 8.245 27.736 -22.642 1.00 39.84 332 ALA A C 1
ATOM 2561 O O . ALA A 1 332 ? 8.244 26.528 -22.866 1.00 39.84 332 ALA A O 1
ATOM 2562 N N . VAL A 1 333 ? 8.601 28.225 -21.447 1.00 43.88 333 VAL A N 1
ATOM 2563 C CA . VAL A 1 333 ? 8.632 27.382 -20.246 1.00 43.88 333 VAL A CA 1
ATOM 2564 C C . VAL A 1 333 ? 7.177 27.061 -19.926 1.00 43.88 333 VAL A C 1
ATOM 2566 O O . VAL A 1 333 ? 6.463 27.882 -19.356 1.00 43.88 333 VAL A O 1
ATOM 2569 N N . TYR A 1 334 ? 6.727 25.883 -20.349 1.00 37.06 334 TYR A N 1
ATOM 2570 C CA . TYR A 1 334 ? 5.431 25.318 -19.987 1.00 37.06 334 TYR A CA 1
ATOM 2571 C C . TYR A 1 334 ? 5.452 25.009 -18.480 1.00 37.06 334 TYR A C 1
ATOM 2573 O O . TYR A 1 334 ? 5.684 23.881 -18.049 1.00 37.06 334 TYR A O 1
ATOM 2581 N N . MET A 1 335 ? 5.293 26.041 -17.650 1.00 33.25 335 MET A N 1
ATOM 2582 C CA . MET A 1 335 ? 5.000 25.863 -16.236 1.00 33.25 335 MET A CA 1
ATOM 2583 C C . MET A 1 335 ? 3.572 25.342 -16.144 1.00 33.25 335 MET A C 1
ATOM 2585 O O . MET A 1 335 ? 2.610 26.104 -16.221 1.00 33.25 335 MET A O 1
ATOM 2589 N N . HIS A 1 336 ? 3.430 24.025 -16.003 1.00 38.56 336 HIS A N 1
ATOM 2590 C CA . HIS A 1 336 ? 2.193 23.476 -15.471 1.00 38.56 336 HIS A CA 1
ATOM 2591 C C . HIS A 1 336 ? 1.932 24.158 -14.120 1.00 38.56 336 HIS A C 1
ATOM 2593 O O . HIS A 1 336 ? 2.846 24.188 -13.289 1.00 38.56 336 HIS A O 1
ATOM 2599 N N . PRO A 1 337 ? 0.732 24.725 -13.885 1.00 42.97 337 PRO A N 1
ATOM 2600 C CA . PRO A 1 337 ? 0.383 25.201 -12.557 1.00 42.97 337 PRO A CA 1
ATOM 2601 C C . PRO A 1 337 ? 0.595 24.039 -11.578 1.00 42.97 337 PRO A C 1
ATOM 2603 O O . PRO A 1 337 ? 0.254 22.905 -11.934 1.00 42.97 337 PRO A O 1
ATOM 2606 N N . PRO A 1 338 ? 1.203 24.280 -10.400 1.00 47.22 338 PRO A N 1
ATOM 2607 C CA . PRO A 1 338 ? 1.436 23.227 -9.424 1.00 47.22 338 PRO A CA 1
ATOM 2608 C C . PRO A 1 338 ? 0.097 22.545 -9.168 1.00 47.22 338 PRO A C 1
ATOM 2610 O O . PRO A 1 338 ? -0.855 23.189 -8.725 1.00 47.22 338 PRO A O 1
ATOM 2613 N N . ALA A 1 339 ? -0.004 21.274 -9.563 1.00 49.84 339 ALA A N 1
ATOM 2614 C CA . ALA A 1 339 ? -1.190 20.482 -9.299 1.00 49.84 339 ALA A CA 1
ATOM 2615 C C . ALA A 1 339 ? -1.456 20.581 -7.797 1.00 49.84 339 ALA A C 1
ATOM 2617 O O . ALA A 1 339 ? -0.537 20.358 -7.009 1.00 49.84 339 ALA A O 1
ATOM 2618 N N . ASP A 1 340 ? -2.670 20.982 -7.422 1.00 56.62 340 ASP A N 1
ATOM 2619 C CA . ASP A 1 340 ? -3.058 21.146 -6.026 1.00 56.62 340 ASP A CA 1
ATOM 2620 C C . ASP A 1 340 ? -2.714 19.851 -5.277 1.00 56.62 340 ASP A C 1
ATOM 2622 O O . ASP A 1 340 ? -3.304 18.795 -5.528 1.00 56.62 340 ASP A O 1
ATOM 2626 N N . GLU A 1 341 ? -1.703 19.919 -4.405 1.00 55.41 341 GLU A N 1
ATOM 2627 C CA . GLU A 1 341 ? -1.132 18.765 -3.710 1.00 55.41 341 GLU A CA 1
ATOM 2628 C C . GLU A 1 341 ? -2.200 17.996 -2.923 1.00 55.41 341 GLU A C 1
ATOM 2630 O O . GLU A 1 341 ? -2.040 16.805 -2.654 1.00 55.41 341 GLU A O 1
ATOM 2635 N N . SER A 1 342 ? -3.316 18.650 -2.583 1.00 53.84 342 SER A N 1
ATOM 2636 C CA . SER A 1 342 ? -4.463 18.024 -1.931 1.00 53.84 342 SER A CA 1
ATOM 2637 C C . SER A 1 342 ? -5.208 17.032 -2.842 1.00 53.84 342 SER A C 1
ATOM 2639 O O . SER A 1 342 ? -5.659 15.987 -2.369 1.00 53.84 342 SER A O 1
ATOM 2641 N N . SER A 1 343 ? -5.260 17.266 -4.156 1.00 53.91 343 SER A N 1
ATOM 2642 C CA . SER A 1 343 ? -5.943 16.385 -5.116 1.00 53.91 343 SER A CA 1
ATOM 2643 C C . SER A 1 343 ? -5.183 15.081 -5.392 1.00 53.91 343 SER A C 1
ATOM 2645 O O . SER A 1 343 ? -5.802 14.067 -5.714 1.00 53.91 343 SER A O 1
ATOM 2647 N N . MET A 1 344 ? -3.856 15.057 -5.212 1.00 54.72 344 MET A N 1
ATOM 2648 C CA . MET A 1 344 ? -3.026 13.869 -5.485 1.00 54.72 344 MET A CA 1
ATOM 2649 C C . MET A 1 344 ? -3.284 12.689 -4.534 1.00 54.72 344 MET A C 1
ATOM 2651 O O . MET A 1 344 ? -3.063 11.534 -4.907 1.00 54.72 344 MET A O 1
ATOM 2655 N N . TRP A 1 345 ? -3.758 12.960 -3.315 1.00 57.59 345 TRP A N 1
ATOM 2656 C CA . TRP A 1 345 ? -3.953 11.935 -2.285 1.00 57.59 345 TRP A CA 1
ATOM 2657 C C . TRP A 1 345 ? -5.359 11.324 -2.291 1.00 57.59 345 TRP A C 1
ATOM 2659 O O . TRP A 1 345 ? -5.503 10.141 -1.994 1.00 57.59 345 TRP A O 1
ATOM 2669 N N . GLY A 1 346 ? -6.391 12.095 -2.644 1.00 52.84 346 GLY A N 1
ATOM 2670 C CA . GLY A 1 346 ? -7.785 11.690 -2.425 1.00 52.84 346 GLY A CA 1
ATOM 2671 C C . GLY A 1 346 ? -8.239 10.467 -3.228 1.00 52.84 346 GLY A C 1
ATOM 2672 O O . GLY A 1 346 ? -8.885 9.584 -2.680 1.00 52.84 346 GLY A O 1
ATOM 2673 N N . ALA A 1 347 ? -7.906 10.381 -4.516 1.00 47.47 347 ALA A N 1
ATOM 2674 C CA . ALA A 1 347 ? -8.345 9.250 -5.343 1.00 47.47 347 ALA A CA 1
ATOM 2675 C C . ALA A 1 347 ? -7.413 8.033 -5.220 1.00 47.47 347 ALA A C 1
ATOM 2677 O O . ALA A 1 347 ? -7.855 6.889 -5.288 1.00 47.47 347 ALA A O 1
ATOM 2678 N N . SER A 1 348 ? -6.117 8.275 -5.019 1.00 43.03 348 SER A N 1
ATOM 2679 C CA . SER A 1 348 ? -5.093 7.242 -5.163 1.00 43.03 348 SER A CA 1
ATOM 2680 C C . SER A 1 348 ? -5.020 6.322 -3.942 1.00 43.03 348 SER A C 1
ATOM 2682 O O . SER A 1 348 ? -4.932 5.113 -4.124 1.00 43.03 348 SER A O 1
ATOM 2684 N N . VAL A 1 349 ? -5.128 6.838 -2.699 1.00 50.12 349 VAL A N 1
ATOM 2685 C CA . VAL A 1 349 ? -4.987 6.061 -1.429 1.00 50.12 349 VAL A CA 1
ATOM 2686 C C . VAL A 1 349 ? -6.103 5.019 -1.242 1.00 50.12 349 VAL A C 1
ATOM 2688 O O . VAL A 1 349 ? -6.099 4.249 -0.277 1.00 50.12 349 VAL A O 1
ATOM 2691 N N . GLY A 1 350 ? -7.094 5.004 -2.138 1.00 51.81 350 GLY A N 1
ATOM 2692 C CA . GLY A 1 350 ? -8.400 4.402 -1.897 1.00 51.81 350 GLY A CA 1
ATOM 2693 C C . GLY A 1 350 ? -9.090 5.018 -0.677 1.00 51.81 350 GLY A C 1
ATOM 2694 O O . GLY A 1 350 ? -9.992 4.404 -0.129 1.00 51.81 350 GLY A O 1
ATOM 2695 N N . PHE A 1 351 ? -8.587 6.150 -0.186 1.00 50.34 351 PHE A N 1
ATOM 2696 C CA . PHE A 1 351 ? -9.170 6.924 0.890 1.00 50.34 351 PHE A CA 1
ATOM 2697 C C . PHE A 1 351 ? -9.370 8.332 0.350 1.00 50.34 351 PHE A C 1
ATOM 2699 O O . PHE A 1 351 ? -8.398 9.080 0.216 1.00 50.34 351 PHE A O 1
ATOM 2706 N N . GLY A 1 352 ? -10.618 8.689 0.055 1.00 58.16 352 GLY A N 1
ATOM 2707 C CA . GLY A 1 352 ? -10.996 10.068 -0.240 1.00 58.16 352 GLY A CA 1
ATOM 2708 C C . GLY A 1 352 ? -10.456 11.031 0.826 1.00 58.16 352 GLY A C 1
ATOM 2709 O O . GLY A 1 352 ? -10.299 10.653 1.989 1.00 58.16 352 GLY A O 1
ATOM 2710 N N . LEU A 1 353 ? -10.218 12.301 0.470 1.00 58.03 353 LEU A N 1
ATOM 2711 C CA . LEU A 1 353 ? -9.823 13.344 1.439 1.00 58.03 353 LEU A CA 1
ATOM 2712 C C . LEU A 1 353 ? -10.762 13.362 2.670 1.00 58.03 353 LEU A C 1
ATOM 2714 O O . LEU A 1 353 ? -10.311 13.560 3.793 1.00 58.03 353 LEU A O 1
ATOM 2718 N N . GLY A 1 354 ? -12.060 13.099 2.479 1.00 61.12 354 GLY A N 1
ATOM 2719 C CA . GLY A 1 354 ? -13.032 12.975 3.574 1.00 61.12 354 GLY A CA 1
ATOM 2720 C C . GLY A 1 354 ? -13.038 11.621 4.297 1.00 61.12 354 GLY A C 1
ATOM 2721 O O . GLY A 1 354 ? -13.470 11.53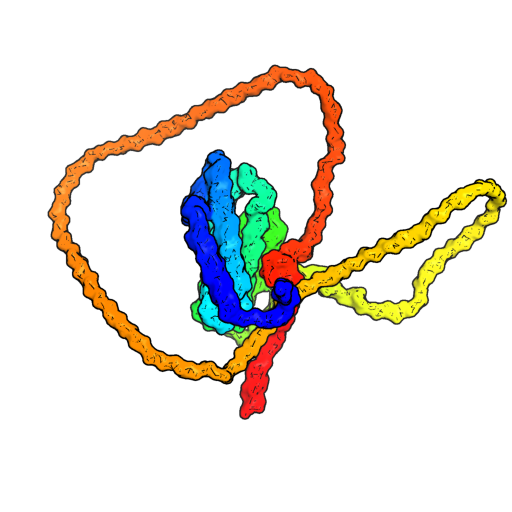7 5.441 1.00 61.12 354 GLY A O 1
ATOM 2722 N N . GLU A 1 355 ? -12.555 10.553 3.665 1.00 65.19 355 GLU A N 1
ATOM 2723 C CA . GLU A 1 355 ? -12.529 9.212 4.264 1.00 65.19 355 GLU A CA 1
ATOM 2724 C C . GLU A 1 355 ? -11.423 9.112 5.310 1.00 65.19 355 GLU A C 1
ATOM 2726 O O . GLU A 1 355 ? -11.614 8.506 6.356 1.00 65.19 355 GLU A O 1
ATOM 2731 N N . TRP A 1 356 ? -10.296 9.780 5.074 1.00 68.12 356 TRP A N 1
ATOM 2732 C CA . TRP A 1 356 ? -9.211 9.914 6.043 1.00 68.12 356 TRP A CA 1
ATOM 2733 C C . TRP A 1 356 ? -9.623 10.676 7.302 1.00 68.12 356 TRP A C 1
ATOM 2735 O O . TRP A 1 356 ? -9.334 10.225 8.408 1.00 68.12 356 TRP A O 1
ATOM 2745 N N . SER A 1 357 ? -10.301 11.819 7.161 1.00 69.62 357 SER A N 1
ATOM 2746 C CA . SER A 1 357 ? -10.777 12.576 8.323 1.00 69.62 357 SER A CA 1
ATOM 2747 C C . SER A 1 357 ? -11.833 11.784 9.092 1.00 69.62 357 SER A C 1
ATOM 2749 O O . SER A 1 357 ? -11.721 11.650 10.308 1.00 69.62 357 SER A O 1
ATOM 2751 N N . GLN A 1 358 ? -12.779 11.155 8.388 1.00 70.62 358 GLN A N 1
ATOM 2752 C CA . GLN A 1 358 ? -13.774 10.277 8.997 1.00 70.62 358 GLN A CA 1
ATOM 2753 C C . GLN A 1 358 ? -13.133 9.078 9.703 1.00 70.62 358 GLN A C 1
ATOM 2755 O O . GLN A 1 358 ? -13.537 8.733 10.810 1.00 70.62 358 GLN A O 1
ATOM 2760 N N . PHE A 1 359 ? -12.128 8.455 9.092 1.00 71.88 359 PHE A N 1
ATOM 2761 C CA . PHE A 1 359 ? -11.412 7.327 9.670 1.00 71.88 359 PHE A CA 1
ATOM 2762 C C . PHE A 1 359 ? -10.654 7.734 10.941 1.00 71.88 359 PHE A C 1
ATOM 2764 O O . PHE A 1 359 ? -10.786 7.074 11.972 1.00 71.88 359 PHE A O 1
ATOM 2771 N N . LEU A 1 360 ? -9.917 8.850 10.908 1.00 78.62 360 LEU A N 1
ATOM 2772 C CA . LEU A 1 360 ? -9.239 9.393 12.089 1.00 78.62 360 LEU A CA 1
ATOM 2773 C C . LEU A 1 360 ? -10.236 9.736 13.201 1.00 78.62 360 LEU A C 1
ATOM 2775 O O . LEU A 1 360 ? -9.971 9.443 14.366 1.00 78.62 360 LEU A O 1
ATOM 2779 N N . ASP A 1 361 ? -11.393 10.297 12.850 1.00 80.31 361 ASP A N 1
ATOM 2780 C CA . ASP A 1 361 ? -12.447 10.616 13.808 1.00 80.31 361 ASP A CA 1
ATOM 2781 C C . ASP A 1 361 ? -13.047 9.341 14.426 1.00 80.31 361 ASP A C 1
ATOM 2783 O O . ASP A 1 361 ? -13.283 9.304 15.633 1.00 80.31 361 ASP A O 1
ATOM 2787 N N . VAL A 1 362 ? -13.249 8.269 13.646 1.00 79.94 362 VAL A N 1
ATOM 2788 C CA . VAL A 1 362 ? -13.674 6.960 14.174 1.00 79.94 362 VAL A CA 1
ATOM 2789 C C . VAL A 1 362 ? -12.617 6.391 15.119 1.00 79.94 362 VAL A C 1
ATOM 2791 O O . VAL A 1 362 ? -12.961 5.939 16.207 1.00 79.94 362 VAL A O 1
ATOM 2794 N N . MET A 1 363 ? -11.336 6.478 14.759 1.00 79.00 363 MET A N 1
ATOM 2795 C CA . MET A 1 363 ? -10.230 6.007 15.596 1.00 79.00 363 MET A CA 1
ATOM 2796 C C . MET A 1 363 ? -10.074 6.790 16.907 1.00 79.00 363 MET A C 1
ATOM 2798 O O . MET A 1 363 ? -9.497 6.266 17.863 1.00 79.00 363 MET A O 1
ATOM 2802 N N . GLN A 1 364 ? -10.569 8.028 16.967 1.00 80.50 364 GLN A N 1
ATOM 2803 C CA . GLN A 1 364 ? -10.599 8.850 18.179 1.00 80.50 364 GLN A CA 1
ATOM 2804 C C . GLN A 1 364 ? -11.805 8.563 19.083 1.00 80.50 364 GLN A C 1
ATOM 2806 O O . GLN A 1 364 ? -11.794 8.986 20.245 1.00 80.50 364 GLN A O 1
ATOM 2811 N N . ARG A 1 365 ? -12.841 7.861 18.595 1.00 79.94 365 ARG A N 1
ATOM 2812 C CA . ARG A 1 365 ? -14.006 7.537 19.425 1.00 79.94 365 ARG A CA 1
ATOM 2813 C C . ARG A 1 365 ? -13.573 6.643 20.591 1.00 79.94 365 ARG A C 1
ATOM 2815 O O . ARG A 1 365 ? -12.779 5.725 20.394 1.00 79.94 365 ARG A O 1
ATOM 2822 N N . PRO A 1 366 ? -14.041 6.922 21.819 1.00 68.44 366 PRO A N 1
ATOM 2823 C CA . PRO A 1 366 ? -13.803 6.025 22.940 1.00 68.44 366 PRO A CA 1
ATOM 2824 C C . PRO A 1 366 ? -14.394 4.645 22.625 1.00 68.44 366 PRO A C 1
ATOM 2826 O O . PRO A 1 366 ? -15.485 4.570 22.070 1.00 68.44 366 PRO A O 1
ATOM 2829 N N . ASP A 1 367 ? -13.687 3.571 22.990 1.00 66.06 367 ASP A N 1
ATOM 2830 C CA . ASP A 1 367 ? -14.191 2.202 22.856 1.00 66.06 367 ASP A CA 1
ATOM 2831 C C . ASP A 1 367 ? -15.435 2.018 23.741 1.00 66.06 367 ASP A C 1
ATOM 2833 O O . ASP A 1 367 ? -15.353 1.634 24.910 1.00 66.06 367 ASP A O 1
ATOM 2837 N N . ASP A 1 368 ? -16.616 2.303 23.192 1.00 61.19 368 ASP A N 1
ATOM 2838 C CA . ASP A 1 368 ? -17.892 2.194 23.906 1.00 61.19 368 ASP A CA 1
ATOM 2839 C C . ASP A 1 368 ? -18.207 0.736 24.316 1.00 61.19 368 ASP A C 1
ATOM 2841 O O . ASP A 1 368 ? -19.046 0.497 25.188 1.00 61.19 368 ASP A O 1
ATOM 2845 N N . ARG A 1 369 ? -17.451 -0.247 23.797 1.00 57.00 369 ARG A N 1
ATOM 2846 C CA . ARG A 1 369 ? -17.496 -1.657 24.226 1.00 57.00 369 ARG A CA 1
ATOM 2847 C C . ARG A 1 369 ? -17.262 -1.841 25.727 1.00 57.00 369 ARG A C 1
ATOM 2849 O O . ARG A 1 369 ? -17.914 -2.687 26.331 1.00 57.00 369 ARG A O 1
ATOM 2856 N N . LEU A 1 370 ? -16.396 -1.037 26.352 1.00 55.22 370 LEU A N 1
ATOM 2857 C CA . LEU A 1 370 ? -16.165 -1.129 27.801 1.00 55.22 370 LEU A CA 1
ATOM 2858 C C . LEU A 1 370 ? -17.346 -0.582 28.614 1.00 55.22 370 LEU A C 1
ATOM 2860 O O . LEU A 1 370 ? -17.653 -1.108 29.680 1.00 55.22 370 LEU A O 1
ATOM 2864 N N . ARG A 1 371 ? -18.072 0.415 28.092 1.00 56.56 371 ARG A N 1
ATOM 2865 C CA . ARG A 1 371 ? -19.269 0.954 28.758 1.00 56.56 371 ARG A CA 1
ATOM 2866 C C . ARG A 1 371 ? -20.426 -0.039 28.761 1.00 56.56 371 ARG A C 1
ATOM 2868 O O . ARG A 1 371 ? -21.148 -0.116 29.749 1.00 56.56 371 ARG A O 1
ATOM 2875 N N . SER A 1 372 ? -20.576 -0.832 27.699 1.00 61.84 372 SER A N 1
ATOM 2876 C CA . SER A 1 372 ? -21.599 -1.885 27.657 1.00 61.84 372 SER A CA 1
ATOM 2877 C C . SER A 1 372 ? -21.338 -3.023 28.651 1.00 61.84 372 SER A C 1
ATOM 2879 O O . SER A 1 372 ? -22.289 -3.708 29.022 1.00 61.84 372 SER A O 1
ATOM 2881 N N . LEU A 1 373 ? -20.084 -3.248 29.055 1.00 59.56 373 LEU A N 1
ATOM 2882 C CA . LEU A 1 373 ? -19.715 -4.296 30.013 1.00 59.56 373 LEU A CA 1
ATOM 2883 C C . LEU A 1 373 ? -19.780 -3.830 31.472 1.00 59.56 373 LEU A C 1
ATOM 2885 O O . LEU A 1 373 ? -19.939 -4.665 32.346 1.00 59.56 373 LEU A O 1
ATOM 2889 N N . MET A 1 374 ? -19.687 -2.524 31.741 1.00 64.50 374 MET A N 1
ATOM 2890 C CA . MET A 1 374 ? -19.817 -1.974 33.101 1.00 64.50 374 MET A CA 1
ATOM 2891 C C . MET A 1 374 ? -21.272 -1.713 33.529 1.00 64.50 374 MET A C 1
ATOM 2893 O O . MET A 1 374 ? -21.519 -1.459 34.702 1.00 64.50 374 MET A O 1
ATOM 2897 N N . ASN A 1 375 ? -22.222 -1.757 32.589 1.00 68.38 375 ASN A N 1
ATOM 2898 C CA . ASN A 1 375 ? -23.653 -1.532 32.837 1.00 68.38 375 ASN A CA 1
ATOM 2899 C C . ASN A 1 375 ? -24.483 -2.834 32.883 1.00 68.38 375 ASN A C 1
ATOM 2901 O O . ASN A 1 375 ? -25.712 -2.773 32.857 1.00 68.38 375 ASN A O 1
ATOM 2905 N N . LYS A 1 376 ? -23.827 -3.997 32.917 1.00 54.88 376 LYS A N 1
ATOM 2906 C CA . LYS A 1 376 ? -24.423 -5.306 33.213 1.00 54.88 376 LYS A CA 1
ATOM 2907 C C . LYS A 1 376 ? -23.780 -5.838 34.480 1.00 54.88 376 LYS A C 1
ATOM 2909 O O . LYS A 1 376 ? -24.516 -6.483 35.256 1.00 54.88 376 LYS A O 1
#

Secondary structure (DSSP, 8-state):
---TT--SPPPHHHHHHHHHHHHHHHHTS-TTT---HHHHHHHHH-SSHHHHHHHHHHHHHHHHHHHHHHHHHGGGTTSHHHHHHHHHHHHHHHHHHHHHHHHHHH-TTT--TTSSTTHHHHHHHHHHHHHHHHHH-TT-TTHHHHHHHHHHHHHHHHTTTTSHHHHHHHHHHHHHHHHHSHHHHHS-HHHHHHHHHHHHHHHHHHH-TTTT-GGGS-------------------------------------PPPPPS--------------------PPPPP-------------------------------PPPP--------------------TTHHHHTTTSS-HHHHHHHHHHHHS--THHHHHHT-

Foldseek 3Di:
DPAQQDQDDDDVVVLVVVLVVLVVVVVPDDVLLVDDLVQLQCQCLDPDPVSNVSSLSSLVSLLVSLLVQLLSLLLVCVPVVSVVSNLVSLLSLLVSLLSNPVSQVVDPVNVPPPSCLCSLVSLLLSLVSLLVCCLVCVPDPCLVVSVVSNVSSLVSLVSVVVRPSSVLSNVLSVLSDVRSDNVLVVDDPVVNLVSLVVSLVVSLCSLCVPPPPPVPPDPPPDDDDPPDDDDDDDDDDDDDDDDDDDDDDPPPPPDDDRWRYASDPPPPPVPDPPDDDDDDDDDDDDDDDDDDDDDDDDDDDDDDDDDDDDDDDDDDDDDDDDDDDDDDDPDPPVPDPPDPPSVVNQVSSSHHSVNSVSVSVVSSDPPCVVVVVVVD

pLDDT: mean 71.29, std 24.15, range [31.59, 98.56]

Organism: NCBI:txid98765

Radius of gyration: 31.13 Å; chains: 1; bounding box: 70×114×73 Å